Protein AF-A0A6G1RU72-F1 (afdb_monomer_lite)

Structure (mmCIF, N/CA/C/O backbone):
data_AF-A0A6G1RU72-F1
#
_entry.id   AF-A0A6G1RU72-F1
#
loop_
_atom_site.group_PDB
_atom_site.id
_atom_site.type_symbol
_atom_site.label_atom_id
_atom_site.label_alt_id
_atom_site.label_comp_id
_atom_site.label_asym_id
_atom_site.label_entity_id
_atom_site.label_seq_id
_atom_site.pdbx_PDB_ins_code
_atom_site.Cartn_x
_atom_site.Cartn_y
_atom_site.Cartn_z
_atom_site.occupancy
_atom_site.B_iso_or_equiv
_atom_site.auth_seq_id
_atom_site.auth_comp_id
_atom_site.auth_asym_id
_atom_site.auth_atom_id
_atom_site.pdbx_PDB_model_num
ATOM 1 N N . GLU A 1 1 ? -39.998 -22.075 43.543 1.00 79.19 1 GLU A N 1
ATOM 2 C CA . GLU A 1 1 ? -38.604 -22.439 43.911 1.00 79.19 1 GLU A CA 1
ATOM 3 C C . GLU A 1 1 ? -37.711 -22.759 42.701 1.00 79.19 1 GLU A C 1
ATOM 5 O O . GLU A 1 1 ? -36.622 -22.206 42.594 1.00 79.19 1 GLU A O 1
ATOM 10 N N . ILE A 1 2 ? -38.156 -23.609 41.766 1.00 92.38 2 ILE A N 1
ATOM 11 C CA . ILE A 1 2 ? -37.364 -24.019 40.587 1.00 92.38 2 ILE A CA 1
ATOM 12 C C . ILE A 1 2 ? -37.021 -22.838 39.662 1.00 92.38 2 ILE A C 1
ATOM 14 O O . ILE A 1 2 ? -35.885 -22.726 39.207 1.00 92.38 2 ILE A O 1
ATOM 18 N N . GLU A 1 3 ? -37.962 -21.924 39.420 1.00 93.12 3 GLU A N 1
ATOM 19 C CA . GLU A 1 3 ? -37.736 -20.745 38.568 1.00 93.12 3 GLU A CA 1
ATOM 20 C C . GLU A 1 3 ? -36.675 -19.796 39.134 1.00 93.12 3 GLU A C 1
ATOM 22 O O . GLU A 1 3 ? -35.818 -19.315 38.397 1.00 93.12 3 GLU A O 1
ATOM 27 N N . LEU A 1 4 ? -36.656 -19.600 40.456 1.00 94.81 4 LEU A N 1
ATOM 28 C CA . LEU A 1 4 ? -35.643 -18.784 41.125 1.00 94.81 4 LEU A CA 1
ATOM 29 C C . LEU A 1 4 ? -34.238 -19.391 40.977 1.00 94.81 4 LEU A C 1
ATOM 31 O O . LEU A 1 4 ? -33.265 -18.673 40.742 1.00 94.81 4 LEU A O 1
ATOM 35 N N . LYS A 1 5 ? -34.125 -20.723 41.075 1.00 95.94 5 LYS A N 1
ATOM 36 C CA . LYS A 1 5 ? -32.859 -21.438 40.840 1.00 95.94 5 LYS A CA 1
ATOM 37 C C . LYS A 1 5 ? -32.406 -21.292 39.381 1.00 95.94 5 LYS A C 1
ATOM 39 O O . LYS A 1 5 ? -31.230 -21.028 39.143 1.00 95.94 5 LYS A O 1
ATOM 44 N N . ARG A 1 6 ? -33.327 -21.376 38.412 1.00 96.62 6 ARG A N 1
ATOM 45 C CA . ARG A 1 6 ? -33.033 -21.132 36.985 1.00 96.62 6 ARG A CA 1
ATOM 46 C C . ARG A 1 6 ? -32.549 -19.701 36.736 1.00 96.62 6 ARG A C 1
ATOM 48 O O . ARG A 1 6 ? -31.507 -19.527 36.114 1.00 96.62 6 ARG A O 1
ATOM 55 N N . ALA A 1 7 ? -33.213 -18.696 37.309 1.00 96.56 7 ALA A N 1
ATOM 56 C CA . ALA A 1 7 ? -32.806 -17.294 37.190 1.00 96.56 7 ALA A CA 1
ATOM 57 C C . ALA A 1 7 ? -31.390 -17.037 37.744 1.00 96.56 7 ALA A C 1
ATOM 59 O O . ALA A 1 7 ? -30.604 -16.303 37.140 1.00 96.56 7 ALA A O 1
ATOM 60 N N . HIS A 1 8 ? -31.028 -17.678 38.862 1.00 96.25 8 HIS A N 1
ATOM 61 C CA . HIS A 1 8 ? -29.667 -17.622 39.405 1.00 96.25 8 HIS A CA 1
ATOM 62 C C . HIS A 1 8 ? -28.624 -18.203 38.442 1.00 96.25 8 HIS A C 1
ATOM 64 O O . HIS A 1 8 ? -27.580 -17.582 38.215 1.00 96.25 8 HIS A O 1
ATOM 70 N N . VAL A 1 9 ? -28.910 -19.371 37.857 1.00 97.56 9 VAL A N 1
ATOM 71 C CA . VAL A 1 9 ? -28.034 -20.007 36.863 1.00 97.56 9 VAL A CA 1
ATOM 72 C C . VAL A 1 9 ? -27.906 -19.125 35.621 1.00 97.56 9 VAL A C 1
ATOM 74 O O . VAL A 1 9 ? -26.790 -18.865 35.177 1.00 97.56 9 VAL A O 1
ATOM 77 N N . ASP A 1 10 ? -29.007 -18.580 35.109 1.00 97.38 10 ASP A N 1
ATOM 78 C CA . ASP A 1 10 ? -29.001 -17.699 33.939 1.00 97.38 10 ASP A CA 1
ATOM 79 C C . ASP A 1 10 ? -28.190 -16.424 34.178 1.00 97.38 10 ASP A C 1
ATOM 81 O O . ASP A 1 10 ? -27.401 -16.009 33.322 1.00 97.38 10 ASP A O 1
ATOM 85 N N . MET A 1 11 ? -28.325 -15.813 35.358 1.00 96.75 11 MET A N 1
ATOM 86 C CA . MET A 1 11 ? -27.523 -14.656 35.748 1.00 96.75 11 MET A CA 1
ATOM 87 C C . MET A 1 11 ? -26.026 -15.002 35.773 1.00 96.75 11 MET A C 1
ATOM 89 O O . MET A 1 11 ? -25.201 -14.229 35.270 1.00 96.75 11 MET A O 1
ATOM 93 N N . TYR A 1 12 ? -25.662 -16.160 36.329 1.00 97.56 12 TYR A N 1
ATOM 94 C CA . TYR A 1 12 ? -24.278 -16.632 36.365 1.00 97.56 12 TYR A CA 1
ATOM 95 C C . TYR A 1 12 ? -23.727 -16.902 34.958 1.00 97.56 12 TYR A C 1
ATOM 97 O O . TYR A 1 12 ? -22.663 -16.388 34.598 1.00 97.56 12 TYR A O 1
ATOM 105 N N . VAL A 1 13 ? -24.478 -17.624 34.123 1.00 97.50 13 VAL A N 1
ATOM 106 C CA . VAL A 1 13 ? -24.117 -17.917 32.729 1.00 97.50 13 VAL A CA 1
ATOM 107 C C . VAL A 1 13 ? -23.955 -16.625 31.930 1.00 97.50 13 VAL A C 1
ATOM 109 O O . VAL A 1 13 ? -22.992 -16.489 31.174 1.00 97.50 13 VAL A O 1
ATOM 112 N N . ARG A 1 14 ? -24.835 -15.635 32.125 1.00 97.62 14 ARG A N 1
ATOM 113 C CA . ARG A 1 14 ? -24.724 -14.320 31.478 1.00 97.62 14 ARG A CA 1
ATOM 114 C C . ARG A 1 14 ? -23.424 -13.614 31.867 1.00 97.62 14 ARG A C 1
ATOM 116 O O . ARG A 1 14 ? -22.720 -13.124 30.985 1.00 97.62 14 ARG A O 1
ATOM 123 N N . LYS A 1 15 ? -23.052 -13.620 33.154 1.00 97.62 15 LYS A N 1
ATOM 124 C CA . LYS A 1 15 ? -21.770 -13.062 33.630 1.00 97.62 15 LYS A CA 1
ATOM 125 C C . LYS A 1 15 ? -20.561 -13.809 33.057 1.00 97.62 15 LYS A C 1
ATOM 127 O O . LYS A 1 15 ? -19.571 -13.168 32.700 1.00 97.62 15 LYS A O 1
ATOM 132 N N . LEU A 1 16 ? -20.627 -15.137 32.941 1.00 97.88 16 LEU A N 1
ATOM 133 C CA . LEU A 1 16 ? -19.564 -15.936 32.321 1.00 97.88 16 LEU A CA 1
ATOM 134 C C . LEU A 1 16 ? -19.402 -15.624 30.830 1.00 97.88 16 LEU A C 1
ATOM 136 O O . LEU A 1 16 ? -18.283 -15.367 30.384 1.00 97.88 16 LEU A O 1
ATOM 140 N N . LYS A 1 17 ? -20.506 -15.587 30.075 1.00 97.50 17 LYS A N 1
ATOM 141 C CA . LYS A 1 17 ? -20.508 -15.220 28.650 1.00 97.50 17 LYS A CA 1
ATOM 142 C C . LYS A 1 17 ? -19.943 -13.820 28.442 1.00 97.50 17 LYS A C 1
ATOM 144 O O . LYS A 1 17 ? -19.085 -13.629 27.586 1.00 97.50 17 LYS A O 1
ATOM 149 N N . GLU A 1 18 ? -20.349 -12.864 29.271 1.00 97.44 18 GLU A N 1
ATOM 150 C CA . GLU A 1 18 ? -19.847 -11.490 29.221 1.00 97.44 18 GLU A CA 1
ATOM 151 C C . GLU A 1 18 ? -18.340 -11.410 29.504 1.00 97.44 18 GLU A C 1
ATOM 153 O O . GLU A 1 18 ? -17.593 -10.736 28.791 1.00 97.44 18 GLU A O 1
ATOM 158 N N . ARG A 1 19 ? -17.853 -12.153 30.504 1.00 97.75 19 ARG A N 1
ATOM 159 C CA . ARG A 1 19 ? -16.417 -12.256 30.793 1.00 97.75 19 ARG A CA 1
ATOM 160 C C . ARG A 1 19 ? -15.652 -12.847 29.610 1.00 97.75 19 ARG A C 1
ATOM 162 O O . ARG A 1 19 ? -14.579 -12.346 29.274 1.00 97.75 19 ARG A O 1
ATOM 169 N N . GLN A 1 20 ? -16.191 -13.886 28.973 1.00 97.44 20 GLN A N 1
ATOM 170 C CA . GLN A 1 20 ? -15.566 -14.499 27.804 1.00 97.44 20 GLN A CA 1
ATOM 171 C C . GLN A 1 20 ? -15.567 -13.555 26.596 1.00 97.44 20 GLN A C 1
ATOM 173 O O . GLN A 1 20 ? -14.540 -13.428 25.932 1.00 97.44 20 GLN A O 1
ATOM 178 N N . ARG A 1 21 ? -16.662 -12.823 26.359 1.00 95.56 21 ARG A N 1
ATOM 179 C CA . ARG A 1 21 ? -16.748 -11.790 25.316 1.00 95.56 21 ARG A CA 1
ATOM 180 C C . ARG A 1 21 ? -15.648 -10.741 25.482 1.00 95.56 21 ARG A C 1
ATOM 182 O O . ARG A 1 21 ? -14.947 -10.446 24.521 1.00 95.56 21 ARG A O 1
ATOM 189 N N . ARG A 1 22 ? -15.434 -10.225 26.698 1.00 95.31 22 ARG A N 1
ATOM 190 C CA . ARG A 1 22 ? -14.353 -9.256 26.976 1.00 95.31 22 ARG A CA 1
ATOM 191 C C . ARG A 1 22 ? -12.965 -9.832 26.704 1.00 95.31 22 ARG A C 1
ATOM 193 O O . ARG A 1 22 ? -12.130 -9.139 26.131 1.00 95.31 22 ARG A O 1
ATOM 200 N N . LYS A 1 23 ? -12.723 -11.095 27.078 1.00 94.69 23 LYS A N 1
ATOM 201 C CA . LYS A 1 23 ? -11.460 -11.790 26.770 1.00 94.69 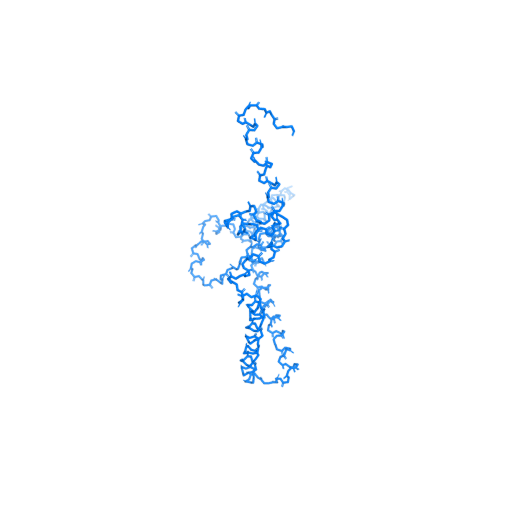23 LYS A CA 1
ATOM 202 C C . LYS A 1 23 ? -11.236 -11.923 25.264 1.00 94.69 23 LYS A C 1
ATOM 204 O O . LYS A 1 23 ? -10.107 -11.755 24.818 1.00 94.69 23 LYS A O 1
ATOM 209 N N . ASN A 1 24 ? -12.289 -12.218 24.503 1.00 91.56 24 ASN A N 1
ATOM 210 C CA . ASN A 1 24 ? -12.208 -12.310 23.048 1.00 91.56 24 ASN A CA 1
ATOM 211 C C . ASN A 1 24 ? -11.890 -10.942 22.441 1.00 91.56 24 ASN A C 1
ATOM 213 O O . ASN A 1 24 ? -10.859 -10.827 21.801 1.00 91.56 24 ASN A O 1
ATOM 217 N N . ILE A 1 25 ? -12.635 -9.884 22.782 1.00 89.62 25 ILE A N 1
ATOM 218 C CA . ILE A 1 25 ? -12.353 -8.517 22.302 1.00 89.62 25 ILE A CA 1
ATOM 219 C C . ILE A 1 25 ? -10.909 -8.099 22.617 1.00 89.62 25 ILE A C 1
ATOM 221 O O . ILE A 1 25 ? -10.196 -7.607 21.747 1.00 89.62 25 ILE A O 1
ATOM 225 N N . ALA A 1 26 ? -10.440 -8.325 23.847 1.00 90.31 26 ALA A N 1
ATOM 226 C CA . ALA A 1 26 ? -9.074 -7.974 24.229 1.00 90.31 26 ALA A CA 1
ATOM 227 C C . ALA A 1 26 ? -8.007 -8.699 23.389 1.00 90.31 26 ALA A C 1
ATOM 229 O O . ALA A 1 26 ? -6.953 -8.122 23.115 1.00 90.31 26 ALA A O 1
ATOM 230 N N . ARG A 1 27 ? -8.282 -9.945 22.981 1.00 88.31 27 ARG A N 1
ATOM 231 C CA . ARG A 1 27 ? -7.406 -10.756 22.129 1.00 88.31 27 ARG A CA 1
ATOM 232 C C . ARG A 1 27 ? -7.505 -10.342 20.663 1.00 88.31 27 ARG A C 1
ATOM 234 O O . ARG A 1 27 ? -6.480 -10.063 20.054 1.00 88.31 27 ARG A O 1
ATOM 241 N N . ASP A 1 28 ? -8.719 -10.271 20.128 1.00 87.75 28 ASP A N 1
ATOM 242 C CA . ASP A 1 28 ? -9.003 -10.017 18.714 1.00 87.75 28 ASP A CA 1
ATOM 243 C C . ASP A 1 28 ? -8.459 -8.655 18.284 1.00 87.75 28 ASP A C 1
ATOM 245 O O . ASP A 1 28 ? -7.927 -8.522 17.190 1.00 87.75 28 ASP A O 1
ATOM 249 N N . TYR A 1 29 ? -8.500 -7.664 19.174 1.00 85.88 29 TYR A N 1
ATOM 250 C CA . TYR A 1 29 ? -7.989 -6.313 18.934 1.00 85.88 29 TYR A CA 1
ATOM 251 C C . TYR A 1 29 ? -6.571 -6.078 19.460 1.00 85.88 29 TYR A C 1
ATOM 253 O O . TYR A 1 29 ? -6.093 -4.945 19.463 1.00 85.88 29 TYR A O 1
ATOM 261 N N . ASN A 1 30 ? -5.897 -7.136 19.916 1.00 85.81 30 ASN A N 1
ATOM 262 C CA . ASN A 1 30 ? -4.533 -7.094 20.439 1.00 85.81 30 ASN A CA 1
ATOM 263 C C . ASN A 1 30 ? -4.313 -6.016 21.528 1.00 85.81 30 ASN A C 1
ATOM 265 O O . ASN A 1 30 ? -3.245 -5.409 21.620 1.00 85.81 30 ASN A O 1
ATOM 269 N N . LEU A 1 31 ? -5.326 -5.760 22.369 1.00 87.31 31 LEU A N 1
ATOM 270 C CA . LEU A 1 31 ? -5.330 -4.635 23.316 1.00 87.31 31 LEU A CA 1
ATOM 271 C C . LEU A 1 31 ? -4.300 -4.807 24.436 1.00 87.31 31 LEU A C 1
ATOM 273 O O . LEU A 1 31 ? -3.717 -3.830 24.896 1.00 87.31 31 LEU A O 1
ATOM 277 N N . VAL A 1 32 ? -4.067 -6.047 24.878 1.00 87.69 32 VAL A N 1
ATOM 278 C CA . VAL A 1 32 ? -3.136 -6.336 25.979 1.00 87.69 32 VAL A CA 1
ATOM 279 C C . VAL A 1 32 ? -1.677 -6.136 25.545 1.00 87.69 32 VAL A C 1
ATOM 281 O O . VAL A 1 32 ? -0.974 -5.391 26.229 1.00 87.69 32 VAL A O 1
ATOM 284 N N . PRO A 1 33 ? -1.194 -6.709 24.421 1.00 85.69 33 PRO A N 1
ATOM 285 C CA . PRO A 1 33 ? 0.152 -6.407 23.927 1.00 85.69 33 PRO A CA 1
ATOM 286 C C . PRO A 1 33 ? 0.357 -4.933 23.569 1.00 85.69 33 PRO A C 1
ATOM 288 O O . PRO A 1 33 ? 1.421 -4.390 23.884 1.00 85.69 33 PRO A O 1
ATOM 291 N N . ALA A 1 34 ? -0.665 -4.277 23.004 1.00 82.38 34 ALA A N 1
ATOM 292 C CA . ALA A 1 34 ? -0.630 -2.851 22.691 1.00 82.38 34 ALA A CA 1
ATOM 293 C C . ALA A 1 34 ? -0.482 -1.984 23.953 1.00 82.38 34 ALA A C 1
ATOM 295 O O . ALA A 1 34 ? 0.349 -1.077 23.980 1.00 82.38 34 ALA A O 1
ATOM 296 N N . PHE A 1 35 ? -1.238 -2.290 25.015 1.00 85.94 35 PHE A N 1
ATOM 297 C CA . PHE A 1 35 ? -1.162 -1.588 26.299 1.00 85.94 35 PHE A CA 1
ATOM 298 C C . PHE A 1 35 ? 0.170 -1.833 27.020 1.00 85.94 35 PHE A C 1
ATOM 300 O O . PHE A 1 35 ? 0.796 -0.897 27.507 1.00 85.94 35 PHE A O 1
ATOM 307 N N . LEU A 1 36 ? 0.636 -3.085 27.053 1.00 86.88 36 LEU A N 1
ATOM 308 C CA . LEU A 1 36 ? 1.881 -3.471 27.729 1.00 86.88 36 LEU A CA 1
ATOM 309 C C . LEU A 1 36 ? 3.146 -3.146 26.914 1.00 86.88 36 LEU A C 1
ATOM 311 O O . LEU A 1 36 ? 4.255 -3.444 27.354 1.00 86.88 36 LEU A O 1
ATOM 315 N N . GLY A 1 37 ? 3.006 -2.580 25.711 1.00 73.06 37 GLY A N 1
ATOM 316 C CA . GLY A 1 37 ? 4.127 -2.188 24.854 1.00 73.06 37 GLY A CA 1
ATOM 317 C C . GLY A 1 37 ? 4.959 -3.354 24.304 1.00 73.06 37 GLY A C 1
ATOM 318 O O . GLY A 1 37 ? 6.042 -3.120 23.763 1.00 73.06 37 GLY A O 1
ATOM 319 N N . LYS A 1 38 ? 4.472 -4.600 24.401 1.00 67.06 38 LYS A N 1
ATOM 320 C CA . LYS A 1 38 ? 5.188 -5.799 23.922 1.00 67.06 38 LYS A CA 1
ATOM 321 C C . LYS A 1 38 ? 5.418 -5.765 22.407 1.00 67.06 38 LYS A C 1
ATOM 323 O O . LYS A 1 38 ? 6.488 -6.155 21.946 1.00 67.06 38 LYS A O 1
ATOM 328 N N . ASP A 1 39 ? 4.491 -5.165 21.659 1.00 62.25 39 ASP A N 1
ATOM 329 C CA . ASP A 1 39 ? 4.577 -5.028 20.199 1.00 62.25 39 ASP A CA 1
ATOM 330 C C . ASP A 1 39 ? 5.802 -4.222 19.727 1.00 62.25 39 ASP A C 1
ATOM 332 O O . ASP A 1 39 ? 6.265 -4.406 18.600 1.00 62.25 39 ASP A O 1
ATOM 336 N N . LYS A 1 40 ? 6.348 -3.320 20.560 1.00 58.38 40 LYS A N 1
ATOM 337 C CA . LYS A 1 40 ? 7.581 -2.582 20.228 1.00 58.38 40 LYS A CA 1
ATOM 338 C C . LYS A 1 40 ? 8.818 -3.477 20.313 1.00 58.38 40 LYS A C 1
ATOM 340 O O . LYS A 1 40 ? 9.720 -3.319 19.501 1.00 58.38 40 LYS A O 1
ATOM 345 N N . LYS A 1 41 ? 8.827 -4.428 21.251 1.00 54.56 41 LYS A N 1
ATOM 346 C CA . LYS A 1 41 ? 9.950 -5.339 21.513 1.00 54.56 41 LYS A CA 1
ATOM 347 C C . LYS A 1 41 ? 10.016 -6.492 20.503 1.00 54.56 41 LYS A C 1
ATOM 349 O O . LYS A 1 41 ? 11.104 -6.903 20.119 1.00 54.56 41 LYS A O 1
ATOM 354 N N . ASP A 1 42 ? 8.867 -6.982 20.032 1.00 55.25 42 ASP A N 1
ATOM 355 C CA . ASP A 1 42 ? 8.813 -8.067 19.035 1.00 55.25 42 ASP A CA 1
ATOM 356 C C . ASP A 1 42 ? 8.997 -7.580 17.585 1.00 55.25 42 ASP A C 1
ATOM 358 O O . ASP A 1 42 ? 9.458 -8.340 16.728 1.00 55.25 42 ASP A O 1
ATOM 362 N N . LYS A 1 43 ? 8.725 -6.295 17.306 1.00 53.56 43 LYS A N 1
ATOM 363 C CA . LYS A 1 43 ? 9.042 -5.660 16.012 1.00 53.56 43 LYS A CA 1
ATOM 364 C C . LYS A 1 43 ? 10.542 -5.603 15.705 1.00 53.56 43 LYS A C 1
ATOM 366 O O . LYS A 1 43 ? 10.886 -5.526 14.532 1.00 53.56 43 LYS A O 1
ATOM 371 N N . GLU A 1 44 ? 11.411 -5.656 16.713 1.00 51.94 44 GLU A N 1
ATOM 372 C CA . GLU A 1 44 ? 12.868 -5.734 16.520 1.00 51.94 44 GLU A CA 1
ATOM 373 C C . GLU A 1 44 ? 13.360 -7.155 16.205 1.00 51.94 44 GLU A C 1
ATOM 375 O O . GLU A 1 44 ? 14.425 -7.313 15.618 1.00 51.94 44 GLU A O 1
ATOM 380 N N . LYS A 1 45 ? 12.596 -8.198 16.563 1.00 52.12 45 LYS A N 1
ATOM 381 C CA . LYS A 1 45 ? 13.053 -9.598 16.482 1.00 52.12 45 LYS A CA 1
ATOM 382 C C . LYS A 1 45 ? 12.646 -10.332 15.211 1.00 52.12 45 LYS A C 1
ATOM 384 O O . LYS A 1 45 ? 13.287 -11.309 14.841 1.00 52.12 45 LYS A O 1
ATOM 389 N N . THR A 1 46 ? 11.587 -9.888 14.540 1.00 47.66 46 THR A N 1
ATOM 390 C CA . THR A 1 46 ? 11.172 -10.455 13.251 1.00 47.66 46 THR A CA 1
ATOM 391 C C . THR A 1 46 ? 11.538 -9.483 12.137 1.00 47.66 46 THR A C 1
ATOM 393 O O . THR A 1 46 ? 11.198 -8.304 12.252 1.00 47.66 46 THR A O 1
ATOM 396 N N . PRO A 1 47 ? 12.193 -9.923 11.043 1.00 51.50 47 PRO A N 1
ATOM 397 C CA . PRO A 1 47 ? 12.451 -9.072 9.889 1.00 51.50 47 PRO A CA 1
ATOM 398 C C . PRO A 1 47 ? 11.128 -8.826 9.153 1.00 51.50 47 PRO A C 1
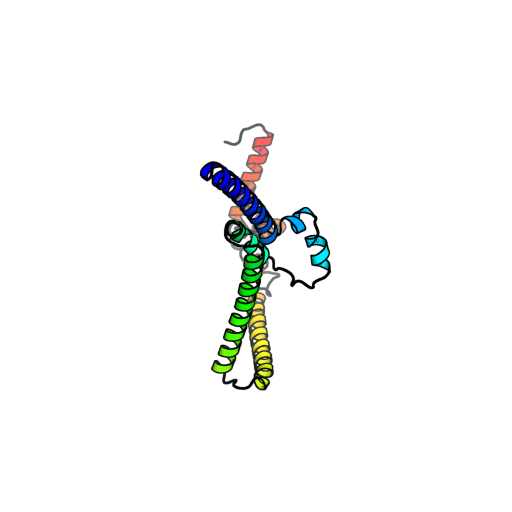ATOM 400 O O . PRO A 1 47 ? 10.861 -9.374 8.085 1.00 51.50 47 PRO A O 1
ATOM 403 N N . LYS A 1 48 ? 10.244 -8.019 9.748 1.00 62.75 48 LYS A N 1
ATOM 404 C CA . LYS A 1 48 ? 9.023 -7.575 9.092 1.00 62.75 48 LYS A CA 1
ATOM 405 C C . LYS A 1 48 ? 9.436 -6.645 7.963 1.00 62.75 48 LYS A C 1
ATOM 407 O O . LYS A 1 48 ? 10.198 -5.693 8.147 1.00 62.75 48 LYS A O 1
ATOM 412 N N . ARG A 1 49 ? 8.927 -6.946 6.771 1.00 71.75 49 ARG A N 1
ATOM 413 C CA . ARG A 1 49 ? 9.116 -6.143 5.565 1.00 71.75 49 ARG A CA 1
ATOM 414 C C . ARG A 1 49 ? 8.897 -4.661 5.877 1.00 71.75 49 ARG A C 1
ATOM 416 O O . ARG A 1 49 ? 7.910 -4.301 6.520 1.00 71.75 49 ARG A O 1
ATOM 423 N N . LYS A 1 50 ? 9.789 -3.793 5.387 1.00 70.31 50 LYS A N 1
ATOM 424 C CA . LYS A 1 50 ? 9.635 -2.339 5.531 1.00 70.31 50 LYS A CA 1
ATOM 425 C C . LYS A 1 50 ? 8.309 -1.908 4.895 1.00 70.31 50 LYS A C 1
ATOM 427 O O . LYS A 1 50 ? 8.146 -1.977 3.678 1.00 70.31 50 LYS A O 1
ATOM 432 N N . ILE A 1 51 ? 7.366 -1.476 5.729 1.00 71.94 51 ILE A N 1
ATOM 433 C CA . ILE A 1 51 ? 6.065 -0.967 5.289 1.00 71.94 51 ILE A CA 1
ATOM 434 C C . ILE A 1 51 ? 6.302 0.308 4.474 1.00 71.94 51 ILE A C 1
ATOM 436 O O . ILE A 1 51 ? 6.866 1.284 4.981 1.00 71.94 51 ILE A O 1
ATOM 440 N N . THR A 1 52 ? 5.870 0.291 3.213 1.00 80.38 52 THR A N 1
ATOM 441 C CA . THR A 1 52 ? 6.017 1.434 2.296 1.00 80.38 52 THR A CA 1
ATOM 442 C C . THR A 1 52 ? 5.156 2.625 2.735 1.00 80.38 52 THR A C 1
ATOM 444 O O . THR A 1 52 ? 4.181 2.454 3.468 1.00 80.38 52 THR A O 1
ATOM 447 N N . LYS A 1 53 ? 5.495 3.847 2.296 1.00 85.19 53 LYS A N 1
ATOM 448 C CA . LYS A 1 53 ? 4.725 5.066 2.626 1.00 85.19 53 LYS A CA 1
ATOM 449 C C . LYS A 1 53 ? 3.254 4.939 2.207 1.00 85.19 53 LYS A C 1
ATOM 451 O O . LYS A 1 53 ? 2.374 5.213 3.016 1.00 85.19 53 LYS A O 1
ATOM 456 N N . GLU A 1 54 ? 3.012 4.436 0.999 1.00 82.75 54 GLU A N 1
ATOM 457 C CA . GLU A 1 54 ? 1.673 4.153 0.461 1.00 82.75 54 GLU A CA 1
ATOM 458 C C . GLU A 1 54 ? 0.886 3.189 1.358 1.00 82.75 54 GLU A C 1
ATOM 460 O O . GLU A 1 54 ? -0.286 3.395 1.648 1.00 82.75 54 GLU A O 1
ATOM 465 N N . GLU A 1 55 ? 1.548 2.144 1.853 1.00 79.56 55 GLU A N 1
ATOM 466 C CA . GLU A 1 55 ? 0.918 1.122 2.687 1.00 79.56 55 GLU A CA 1
ATOM 467 C C . GLU A 1 55 ? 0.604 1.638 4.103 1.00 79.56 55 GLU A C 1
ATOM 469 O O . GLU A 1 55 ? -0.364 1.197 4.722 1.00 79.56 55 GLU A O 1
ATOM 474 N N . LYS A 1 56 ? 1.380 2.604 4.621 1.00 84.31 56 LYS A N 1
ATOM 475 C CA . LYS A 1 56 ? 1.042 3.320 5.867 1.00 84.31 56 LYS A CA 1
ATOM 476 C C . LYS A 1 56 ? -0.181 4.215 5.681 1.00 84.31 56 LYS A C 1
ATOM 478 O O . LYS A 1 56 ? -1.063 4.218 6.534 1.00 84.31 56 LYS A O 1
ATOM 483 N N . GLU A 1 57 ? -0.240 4.952 4.576 1.00 88.38 57 GLU A N 1
ATOM 484 C CA . GLU A 1 57 ? -1.381 5.813 4.258 1.00 88.38 57 GLU A CA 1
ATOM 485 C C . GLU A 1 57 ? -2.660 4.990 4.058 1.00 88.38 57 GLU A C 1
ATOM 487 O O . GLU A 1 57 ? -3.715 5.335 4.587 1.00 88.38 57 GLU A O 1
ATOM 492 N N . LEU A 1 58 ? -2.559 3.845 3.378 1.00 84.06 58 LEU A N 1
ATOM 493 C CA . LEU A 1 58 ? -3.678 2.923 3.205 1.00 84.06 58 LEU A CA 1
ATOM 494 C C . LEU A 1 58 ? -4.166 2.348 4.543 1.00 84.06 58 LEU A C 1
ATOM 496 O O . LEU A 1 58 ? -5.372 2.292 4.770 1.00 84.06 58 LEU A O 1
ATOM 500 N N . ARG A 1 59 ? -3.257 1.990 5.465 1.00 85.44 59 ARG A N 1
ATOM 501 C CA . ARG A 1 59 ? -3.637 1.572 6.830 1.00 85.44 59 ARG A CA 1
ATOM 502 C C . ARG A 1 59 ? -4.436 2.649 7.562 1.00 85.44 59 ARG A C 1
ATOM 504 O O . ARG A 1 59 ? -5.397 2.321 8.247 1.00 85.44 59 ARG A O 1
ATOM 511 N N . LEU A 1 60 ? -4.076 3.923 7.399 1.00 86.31 60 LEU A N 1
ATOM 512 C CA . LEU A 1 60 ? -4.838 5.031 7.982 1.00 86.31 60 LEU A CA 1
ATOM 513 C C . LEU A 1 60 ? -6.227 5.163 7.346 1.00 86.31 60 LEU A C 1
ATOM 515 O O . LEU A 1 60 ? -7.206 5.304 8.074 1.00 86.31 60 LEU A O 1
ATOM 519 N N . LYS A 1 61 ? -6.326 5.057 6.015 1.00 87.62 61 LYS A N 1
ATOM 520 C CA . LYS A 1 61 ? -7.609 5.115 5.288 1.00 87.62 61 LYS A CA 1
ATOM 521 C C . LYS A 1 61 ? -8.555 3.976 5.668 1.00 87.62 61 LYS A C 1
ATOM 523 O O . LYS A 1 61 ? -9.757 4.193 5.753 1.00 87.62 61 LYS A O 1
ATOM 528 N N . LEU A 1 62 ? -8.019 2.784 5.934 1.00 84.38 62 LEU A N 1
ATOM 529 C CA . LEU A 1 62 ? -8.803 1.605 6.318 1.00 84.38 62 LEU A CA 1
ATOM 530 C C . LEU A 1 62 ? -9.040 1.485 7.830 1.00 84.38 62 LEU A C 1
ATOM 532 O O . LEU A 1 62 ? -9.703 0.549 8.270 1.00 84.38 62 LEU A O 1
ATOM 536 N N . ARG A 1 63 ? -8.567 2.446 8.635 1.00 82.56 63 ARG A N 1
ATOM 537 C CA . ARG A 1 63 ? -8.786 2.478 10.089 1.00 82.56 63 ARG A CA 1
ATOM 538 C C . ARG A 1 63 ? -10.261 2.340 10.509 1.00 82.56 63 ARG A C 1
ATOM 540 O O . ARG A 1 63 ? -10.502 1.631 11.485 1.00 82.56 63 ARG A O 1
ATOM 547 N N . PRO A 1 64 ? -11.256 2.930 9.812 1.00 86.56 64 PRO A N 1
ATOM 548 C CA . PRO A 1 64 ? -12.665 2.735 10.161 1.00 86.56 64 PRO A CA 1
ATOM 549 C C . PRO A 1 64 ? -13.131 1.273 10.104 1.00 86.56 64 PRO A C 1
ATOM 551 O O . PRO A 1 64 ? -14.061 0.908 10.814 1.00 86.56 64 PRO A O 1
ATOM 554 N N . LEU A 1 65 ? -12.476 0.418 9.310 1.00 82.38 65 LEU A N 1
ATOM 555 C CA . LEU A 1 65 ? -12.838 -0.998 9.190 1.00 82.38 65 LEU A CA 1
ATOM 556 C C . LEU A 1 65 ? -12.400 -1.840 10.392 1.00 82.38 65 LEU A C 1
ATOM 558 O O . LEU A 1 65 ? -12.861 -2.968 10.538 1.00 82.38 65 LEU A O 1
ATOM 562 N N . TYR A 1 66 ? -11.561 -1.296 11.283 1.00 80.06 66 TYR A N 1
ATOM 563 C CA . TYR A 1 66 ? -11.053 -2.037 12.439 1.00 80.06 66 TYR A CA 1
ATOM 564 C C . TYR A 1 66 ? -12.214 -2.501 13.319 1.00 80.06 66 TYR A C 1
ATOM 566 O O . TYR A 1 66 ? -12.188 -3.602 13.838 1.00 80.06 66 TYR A O 1
ATOM 574 N N . GLN A 1 67 ? -13.292 -1.723 13.439 1.00 82.31 67 GLN A N 1
ATOM 575 C CA . GLN A 1 67 ? -14.440 -2.117 14.264 1.00 82.31 67 GLN A CA 1
ATOM 576 C C . GLN A 1 67 ? -15.179 -3.375 13.770 1.00 82.31 67 GLN A C 1
ATOM 578 O O . GLN A 1 67 ? -15.967 -3.939 14.521 1.00 82.31 67 GLN A O 1
ATOM 583 N N . PHE A 1 68 ? -14.933 -3.814 12.532 1.00 83.56 68 PHE A N 1
ATOM 584 C CA . PHE A 1 68 ? -15.611 -4.954 11.911 1.00 83.56 68 PHE A CA 1
ATOM 585 C C . PHE A 1 68 ? -14.695 -6.156 11.664 1.00 83.56 68 PHE A C 1
ATOM 587 O O . PHE A 1 68 ? -15.171 -7.191 11.209 1.00 83.56 68 PHE A O 1
ATOM 594 N N . MET A 1 69 ? -13.396 -6.020 11.933 1.00 84.69 69 MET A N 1
ATOM 595 C CA . MET A 1 69 ? -12.393 -7.049 11.675 1.00 84.69 69 MET A CA 1
ATOM 596 C C . MET A 1 69 ? -11.471 -7.184 12.883 1.00 84.69 69 MET A C 1
ATOM 598 O O . MET A 1 69 ? -11.076 -6.192 13.496 1.00 84.69 69 MET A O 1
ATOM 602 N N . SER A 1 70 ? -11.080 -8.409 13.209 1.00 84.88 70 SER A N 1
ATOM 603 C CA . SER A 1 70 ? -10.000 -8.644 14.160 1.00 84.88 70 SER A CA 1
ATOM 604 C C . SER A 1 70 ? -8.673 -8.084 13.630 1.00 84.88 70 SER A C 1
ATOM 606 O O . SER A 1 70 ? -8.454 -7.922 12.427 1.00 84.88 70 SER A O 1
ATOM 608 N N . CYS A 1 71 ? -7.738 -7.822 14.541 1.00 83.12 71 CYS A N 1
ATOM 609 C CA . CYS A 1 71 ? -6.379 -7.394 14.224 1.00 83.12 71 CYS A CA 1
ATOM 610 C C . CYS A 1 71 ? -5.690 -8.384 13.272 1.00 83.12 71 CYS A C 1
ATOM 612 O O . CYS A 1 71 ? -5.043 -7.966 12.315 1.00 83.12 71 CYS A O 1
ATOM 614 N N . LYS A 1 72 ? -5.893 -9.691 13.489 1.00 85.00 72 LYS A N 1
ATOM 615 C CA . LYS A 1 72 ? -5.335 -10.745 12.636 1.00 85.00 72 LYS A CA 1
ATOM 616 C C . LYS A 1 72 ? -5.877 -10.669 11.208 1.00 85.00 72 LYS A C 1
ATOM 618 O O . LYS A 1 72 ? -5.091 -10.638 10.270 1.00 85.00 72 LYS A O 1
ATOM 623 N N . GLU A 1 73 ? -7.197 -10.586 11.042 1.00 88.31 73 GLU A N 1
ATOM 624 C CA . GLU A 1 73 ? -7.816 -10.472 9.711 1.00 88.31 73 GLU A CA 1
ATOM 625 C C . GLU A 1 73 ? -7.332 -9.224 8.971 1.00 88.31 73 GLU A C 1
ATOM 627 O O . GLU A 1 73 ? -7.134 -9.248 7.757 1.00 88.31 73 GLU A O 1
ATOM 632 N N . PHE A 1 74 ? -7.106 -8.133 9.703 1.00 85.25 74 PHE A N 1
ATOM 633 C CA . PHE A 1 74 ? -6.562 -6.915 9.129 1.00 85.25 74 PHE A CA 1
ATOM 634 C C . PHE A 1 74 ? -5.098 -7.079 8.688 1.00 85.25 74 PHE A C 1
ATOM 636 O O . PHE A 1 74 ? -4.734 -6.641 7.598 1.00 85.25 74 PHE A O 1
ATOM 643 N N . GLU A 1 75 ? -4.244 -7.723 9.487 1.00 83.69 75 GLU A N 1
ATOM 644 C CA . GLU A 1 75 ? -2.867 -8.031 9.076 1.00 83.69 75 GLU A CA 1
ATOM 645 C C . GLU A 1 75 ? -2.835 -8.944 7.839 1.00 83.69 75 GLU A C 1
ATOM 647 O O . GLU A 1 75 ? -2.161 -8.613 6.856 1.00 83.69 75 GLU A O 1
ATOM 652 N N . ASP A 1 76 ? -3.637 -10.011 7.843 1.00 89.00 76 ASP A N 1
ATOM 653 C CA . ASP A 1 76 ? -3.769 -10.957 6.732 1.00 89.00 76 ASP A CA 1
ATOM 654 C C . ASP A 1 76 ? -4.252 -10.255 5.451 1.00 89.00 76 ASP A C 1
ATOM 656 O O . ASP A 1 76 ? -3.725 -10.497 4.361 1.00 89.00 76 ASP A O 1
ATOM 660 N N . PHE A 1 77 ? -5.208 -9.326 5.563 1.00 87.56 77 PHE A N 1
ATOM 661 C CA . PHE A 1 77 ? -5.690 -8.527 4.436 1.00 87.56 77 PHE A CA 1
ATOM 662 C C . PHE A 1 77 ? -4.561 -7.731 3.764 1.00 87.56 77 PHE A C 1
ATOM 664 O O . PHE A 1 77 ? -4.420 -7.765 2.539 1.00 87.56 77 PHE A O 1
ATOM 671 N N . PHE A 1 78 ? -3.708 -7.056 4.541 1.00 85.00 78 PHE A N 1
ATOM 672 C CA . PHE A 1 78 ? -2.586 -6.287 3.988 1.00 85.00 78 PHE A CA 1
ATOM 673 C C . PHE A 1 78 ? -1.506 -7.174 3.369 1.00 85.00 78 PHE A C 1
ATOM 675 O O . PHE A 1 78 ? -0.951 -6.829 2.319 1.00 85.00 78 PHE A O 1
ATOM 682 N N . GLU A 1 79 ? -1.211 -8.318 3.985 1.00 87.31 79 GLU A N 1
ATOM 683 C CA . GLU A 1 79 ? -0.313 -9.300 3.383 1.00 87.31 79 GLU A CA 1
ATOM 684 C C . GLU A 1 79 ? -0.855 -9.814 2.049 1.00 87.31 79 GLU A C 1
ATOM 686 O O . GLU A 1 79 ? -0.107 -9.890 1.071 1.00 87.31 79 GLU A O 1
ATOM 691 N N . ASN A 1 80 ? -2.151 -10.116 1.986 1.00 90.81 80 ASN A N 1
ATOM 692 C CA . ASN A 1 80 ? -2.807 -10.601 0.779 1.00 90.81 80 ASN A CA 1
ATOM 693 C C . ASN A 1 80 ? -2.816 -9.544 -0.325 1.00 90.81 80 ASN A C 1
ATOM 695 O O . ASN A 1 80 ? -2.420 -9.858 -1.445 1.00 90.81 80 ASN A O 1
ATOM 699 N N . MET A 1 81 ? -3.135 -8.282 -0.018 1.00 88.31 81 MET A N 1
ATOM 700 C CA . MET A 1 81 ? -3.020 -7.181 -0.984 1.00 88.31 81 MET A CA 1
ATOM 701 C C . MET A 1 81 ? -1.597 -7.048 -1.533 1.00 88.31 81 MET A C 1
ATOM 703 O O . MET A 1 81 ? -1.378 -6.796 -2.723 1.00 88.31 81 MET A O 1
ATOM 707 N N . HIS A 1 82 ? -0.593 -7.214 -0.671 1.00 85.56 82 HIS A N 1
ATOM 708 C CA . HIS A 1 82 ? 0.786 -7.144 -1.114 1.00 85.56 82 HIS A CA 1
ATOM 709 C C . HIS A 1 82 ? 1.161 -8.322 -2.027 1.00 85.56 82 HIS A C 1
ATOM 711 O O . HIS A 1 82 ? 1.740 -8.096 -3.098 1.00 85.56 82 HIS A O 1
ATOM 717 N N . LYS A 1 83 ? 0.812 -9.550 -1.623 1.00 91.88 83 LYS A N 1
ATOM 718 C CA . LYS A 1 83 ? 0.999 -10.772 -2.419 1.00 91.88 83 LYS A CA 1
ATOM 719 C C . LYS A 1 83 ? 0.308 -10.634 -3.772 1.00 91.88 83 LYS A C 1
ATOM 721 O O . LYS A 1 83 ? 0.936 -10.864 -4.801 1.00 91.88 83 LYS A O 1
ATOM 726 N N . GLU A 1 84 ? -0.931 -10.153 -3.790 1.00 94.69 84 GLU A N 1
ATOM 727 C CA . GLU A 1 84 ? -1.695 -9.883 -5.006 1.00 94.69 84 GLU A CA 1
ATOM 728 C C . GLU A 1 84 ? -0.958 -8.906 -5.927 1.00 94.69 84 GLU A C 1
ATOM 730 O O . GLU A 1 84 ? -0.811 -9.174 -7.119 1.00 94.69 84 GLU A O 1
ATOM 735 N N . ARG A 1 85 ? -0.430 -7.794 -5.398 1.00 91.31 85 ARG A N 1
ATOM 736 C CA . ARG A 1 85 ? 0.332 -6.824 -6.199 1.00 91.31 85 ARG A CA 1
ATOM 737 C C . ARG A 1 85 ? 1.556 -7.460 -6.864 1.00 91.31 85 ARG A C 1
ATOM 739 O O . ARG A 1 85 ? 1.797 -7.198 -8.045 1.00 91.31 85 ARG A O 1
ATOM 746 N N . ILE A 1 86 ? 2.309 -8.287 -6.130 1.00 92.12 86 ILE A N 1
ATOM 747 C CA . ILE A 1 86 ? 3.463 -9.027 -6.671 1.00 92.12 86 ILE A CA 1
ATOM 748 C C . ILE A 1 86 ? 3.004 -10.002 -7.751 1.00 92.12 86 ILE A C 1
ATOM 750 O O . ILE A 1 86 ? 3.534 -9.979 -8.860 1.00 92.12 86 ILE A O 1
ATOM 754 N N . LEU A 1 87 ? 2.003 -10.829 -7.453 1.00 97.25 87 LEU A N 1
ATOM 755 C CA . LEU A 1 87 ? 1.502 -11.843 -8.374 1.00 97.25 87 LEU A CA 1
ATOM 756 C C . LEU A 1 87 ? 0.960 -11.207 -9.652 1.00 97.25 87 LEU A C 1
ATOM 758 O O . LEU A 1 87 ? 1.306 -11.645 -10.742 1.00 97.25 87 LEU A O 1
ATOM 762 N N . ARG A 1 88 ? 0.203 -10.110 -9.556 1.00 97.44 88 ARG A N 1
ATOM 763 C CA . ARG A 1 88 ? -0.268 -9.351 -10.724 1.00 97.44 88 ARG A CA 1
ATOM 764 C C . ARG A 1 88 ? 0.887 -8.801 -11.557 1.00 97.44 88 ARG A C 1
ATOM 766 O O . ARG A 1 88 ? 0.810 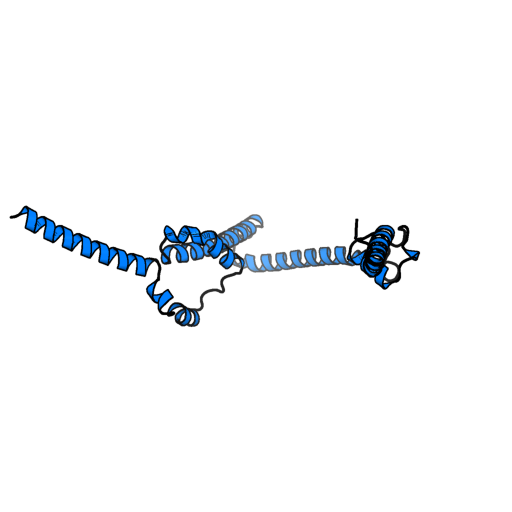-8.828 -12.784 1.00 97.44 88 ARG A O 1
ATOM 773 N N . ALA A 1 89 ? 1.948 -8.294 -10.927 1.00 96.06 89 ALA A N 1
ATOM 774 C CA . ALA A 1 89 ? 3.138 -7.850 -11.648 1.00 96.06 89 ALA A CA 1
ATOM 775 C C . ALA A 1 89 ? 3.825 -9.022 -12.364 1.00 96.06 89 ALA A C 1
ATOM 777 O O . ALA A 1 89 ? 4.118 -8.903 -13.555 1.00 96.06 89 ALA A O 1
ATOM 778 N N . LYS A 1 90 ? 3.978 -10.164 -11.683 1.00 96.19 90 LYS A N 1
ATOM 779 C CA . LYS A 1 90 ? 4.586 -11.369 -12.251 1.00 96.19 90 LYS A CA 1
ATOM 780 C C . LYS A 1 90 ? 3.754 -11.965 -13.383 1.00 96.19 90 LYS A C 1
ATOM 782 O O . LYS A 1 90 ? 4.299 -12.322 -14.417 1.00 96.19 90 LYS A O 1
ATOM 787 N N . ILE A 1 91 ? 2.431 -12.002 -13.251 1.00 97.38 91 ILE A N 1
ATOM 788 C CA . ILE A 1 91 ? 1.525 -12.437 -14.321 1.00 97.38 91 ILE A CA 1
ATOM 789 C C . ILE A 1 91 ? 1.699 -11.544 -15.550 1.00 97.38 91 ILE A C 1
ATOM 791 O O . ILE A 1 91 ? 1.873 -12.056 -16.651 1.00 97.38 91 ILE A O 1
ATOM 795 N N . ARG A 1 92 ? 1.714 -10.214 -15.381 1.00 96.94 92 ARG A N 1
ATOM 796 C CA . ARG A 1 92 ? 1.934 -9.285 -16.503 1.00 96.94 92 ARG A CA 1
ATOM 797 C C . ARG A 1 92 ? 3.301 -9.470 -17.162 1.00 96.94 92 ARG A C 1
ATOM 799 O O . ARG A 1 92 ? 3.411 -9.310 -18.375 1.00 96.94 92 ARG A O 1
ATOM 806 N N . GLU A 1 93 ? 4.333 -9.762 -16.377 1.00 94.19 93 GLU A N 1
ATOM 807 C CA . GLU A 1 93 ? 5.676 -10.095 -16.862 1.00 94.19 93 GLU A CA 1
ATOM 808 C C . GLU A 1 93 ? 5.653 -11.386 -17.695 1.00 94.19 93 GLU A C 1
ATOM 810 O O . GLU A 1 93 ? 6.012 -11.361 -18.868 1.00 94.19 93 GLU A O 1
ATOM 815 N N . LEU A 1 94 ? 5.114 -12.479 -17.154 1.00 94.44 94 LEU A N 1
ATOM 816 C CA . LEU A 1 94 ? 5.024 -13.770 -17.845 1.00 94.44 94 LEU A CA 1
ATOM 817 C C . LEU A 1 94 ? 4.159 -13.696 -19.114 1.00 94.44 94 LEU A C 1
ATOM 819 O O . LEU A 1 94 ? 4.505 -14.251 -20.154 1.00 94.44 94 LEU A O 1
ATOM 823 N N . GLN A 1 95 ? 3.050 -12.958 -19.072 1.00 95.62 95 GLN A N 1
ATOM 824 C CA . GLN A 1 95 ? 2.220 -12.701 -20.251 1.00 95.62 95 GLN A CA 1
ATOM 825 C C . GLN A 1 95 ? 2.955 -11.891 -21.326 1.00 95.62 95 GLN A C 1
ATOM 827 O O . GLN A 1 95 ? 2.614 -11.991 -22.504 1.00 95.62 95 GLN A O 1
ATOM 832 N N . ARG A 1 96 ? 3.923 -11.051 -20.942 1.00 94.44 96 ARG A N 1
ATOM 833 C CA . ARG A 1 96 ? 4.779 -10.322 -21.885 1.00 94.44 96 ARG A CA 1
ATOM 834 C C . ARG A 1 96 ? 5.778 -11.269 -22.536 1.00 94.44 96 ARG A C 1
ATOM 836 O O . ARG A 1 96 ? 5.914 -11.215 -23.748 1.00 94.44 96 ARG A O 1
ATOM 843 N N . TYR A 1 97 ? 6.409 -12.154 -21.763 1.00 94.31 97 TYR A N 1
ATOM 844 C CA . TYR A 1 97 ? 7.301 -13.187 -22.302 1.00 94.31 97 TYR A CA 1
ATOM 845 C C . TYR A 1 97 ? 6.605 -14.021 -23.372 1.00 94.31 97 TYR A C 1
ATOM 847 O O . TYR A 1 97 ? 7.085 -14.075 -24.501 1.00 94.31 97 TYR A O 1
ATOM 855 N N . ARG A 1 98 ? 5.405 -14.533 -23.074 1.00 93.88 98 ARG A N 1
ATOM 856 C CA . ARG A 1 98 ? 4.621 -15.308 -24.047 1.00 93.88 98 ARG A CA 1
ATOM 857 C C . ARG A 1 98 ? 4.313 -14.531 -25.328 1.00 93.88 98 ARG A C 1
ATOM 859 O O . ARG A 1 98 ? 4.482 -15.067 -26.415 1.00 93.88 98 ARG A O 1
ATOM 866 N N . ARG A 1 99 ? 3.902 -13.261 -25.219 1.00 95.06 99 ARG A N 1
ATOM 867 C CA . ARG A 1 99 ? 3.638 -12.393 -26.388 1.00 95.06 99 ARG A CA 1
ATOM 868 C C . ARG A 1 99 ? 4.883 -12.110 -27.228 1.00 95.06 99 ARG A C 1
ATOM 870 O O . ARG A 1 99 ? 4.757 -11.802 -28.406 1.00 95.06 99 ARG A O 1
ATOM 877 N N . ASN A 1 100 ? 6.060 -12.220 -26.626 1.00 93.56 100 ASN A N 1
ATOM 878 C CA . ASN A 1 100 ? 7.350 -12.009 -27.268 1.00 93.56 100 ASN A CA 1
ATOM 879 C C . ASN A 1 100 ? 8.039 -13.328 -27.664 1.00 93.56 100 ASN A C 1
ATOM 881 O O . ASN A 1 100 ? 9.219 -13.306 -27.996 1.00 93.56 100 ASN A O 1
ATOM 885 N N . GLY A 1 101 ? 7.314 -14.454 -27.642 1.00 93.31 101 GLY A N 1
ATOM 886 C CA . GLY A 1 101 ? 7.811 -15.757 -28.094 1.00 93.31 101 GLY A CA 1
ATOM 887 C C . GLY A 1 101 ? 8.688 -16.506 -27.089 1.00 93.31 101 GLY A C 1
ATOM 888 O O . GLY A 1 101 ? 9.211 -17.561 -27.421 1.00 93.31 101 GLY A O 1
ATOM 889 N N . ILE A 1 102 ? 8.828 -16.006 -25.860 1.00 93.94 102 ILE A N 1
ATOM 890 C CA . ILE A 1 102 ? 9.627 -16.654 -24.815 1.00 93.94 102 ILE A CA 1
ATOM 891 C C . ILE A 1 102 ? 8.756 -17.687 -24.121 1.00 93.94 102 ILE A C 1
ATOM 893 O O . ILE A 1 102 ? 7.752 -17.354 -23.478 1.00 93.94 102 ILE A O 1
ATOM 897 N N . THR A 1 103 ? 9.144 -18.947 -24.276 1.00 89.81 103 THR A N 1
ATOM 898 C CA . THR A 1 103 ? 8.379 -20.095 -23.773 1.00 89.81 103 THR A CA 1
ATOM 899 C C . THR A 1 103 ? 9.097 -20.829 -22.648 1.00 89.81 103 THR A C 1
ATOM 901 O O . THR A 1 103 ? 8.443 -21.534 -21.879 1.00 89.81 103 THR A O 1
ATOM 904 N N . LYS A 1 104 ? 10.408 -20.603 -22.498 1.00 90.75 104 LYS A N 1
ATOM 905 C CA . LYS A 1 104 ? 11.255 -21.182 -21.455 1.00 90.75 104 LYS A CA 1
ATOM 906 C C . LYS A 1 104 ? 11.745 -20.115 -20.477 1.00 90.75 104 LYS A C 1
ATOM 908 O O . LYS A 1 104 ? 11.877 -18.943 -20.826 1.00 90.75 104 LYS A O 1
ATOM 913 N N . MET A 1 105 ? 11.994 -20.508 -19.230 1.00 86.88 105 MET A N 1
ATOM 914 C CA . MET A 1 105 ? 12.417 -19.559 -18.192 1.00 86.88 105 MET A CA 1
ATOM 915 C C . MET A 1 105 ? 13.873 -19.128 -18.375 1.00 86.88 105 MET A C 1
ATOM 917 O O . MET A 1 105 ? 14.217 -17.993 -18.056 1.00 86.88 105 MET A O 1
ATOM 921 N N . GLU A 1 106 ? 14.709 -19.995 -18.932 1.00 88.94 106 GLU A N 1
ATOM 922 C CA . GLU A 1 106 ? 16.130 -19.763 -19.184 1.00 88.94 106 GLU A CA 1
ATOM 923 C C . GLU A 1 106 ? 16.338 -18.604 -20.175 1.00 88.94 106 GLU A C 1
ATOM 925 O O . GLU A 1 106 ? 17.187 -17.741 -19.967 1.00 88.94 106 GLU A O 1
ATOM 930 N N . GLU A 1 107 ? 15.474 -18.513 -21.187 1.00 86.75 107 GLU A N 1
ATOM 931 C CA . GLU A 1 107 ? 15.474 -17.465 -22.220 1.00 86.75 107 GLU A CA 1
ATOM 932 C C . GLU A 1 107 ? 15.038 -16.085 -21.678 1.00 86.75 107 GLU A C 1
ATOM 934 O O . GLU A 1 107 ? 15.293 -15.043 -22.290 1.00 86.75 107 GLU A O 1
ATOM 939 N N . SER A 1 108 ? 14.376 -16.042 -20.513 1.00 87.94 108 SER A N 1
ATOM 940 C CA . SER A 1 108 ? 13.808 -14.801 -19.966 1.00 87.94 108 SER A CA 1
ATOM 941 C C . SER A 1 108 ? 14.868 -13.798 -19.501 1.00 87.94 108 SER A C 1
ATOM 943 O O . SER A 1 108 ? 14.656 -12.587 -19.608 1.00 87.94 108 SER A O 1
ATOM 945 N N . ALA A 1 109 ? 16.025 -14.280 -19.035 1.00 90.44 109 ALA A N 1
ATOM 946 C CA . ALA A 1 109 ? 17.105 -13.432 -18.533 1.00 90.44 109 ALA A CA 1
ATOM 947 C C . ALA A 1 109 ? 17.744 -12.597 -19.654 1.00 90.44 109 ALA A C 1
ATOM 949 O O . ALA A 1 109 ? 17.927 -11.385 -19.509 1.00 90.44 109 ALA A O 1
ATOM 950 N N . GLU A 1 110 ? 18.029 -13.230 -20.793 1.00 90.44 110 GLU A N 1
ATOM 951 C CA . GLU A 1 110 ? 18.588 -12.564 -21.973 1.00 90.44 110 GLU A CA 1
ATOM 952 C C . GLU A 1 110 ? 17.608 -11.538 -22.547 1.00 90.44 110 GLU A C 1
ATOM 954 O O . GLU A 1 110 ? 17.991 -10.409 -22.874 1.00 90.44 110 GLU A O 1
ATOM 959 N N . TYR A 1 111 ? 16.320 -11.889 -22.593 1.00 91.19 111 TYR A N 1
ATOM 960 C CA . TYR A 1 111 ? 15.275 -10.970 -23.023 1.00 91.19 111 TYR A CA 1
ATOM 961 C C . TYR A 1 111 ? 15.141 -9.749 -22.109 1.00 91.19 111 TYR A C 1
ATOM 963 O O . TYR A 1 111 ? 15.076 -8.625 -22.611 1.00 91.19 111 TYR A O 1
ATOM 971 N N . GLU A 1 112 ? 15.109 -9.923 -20.784 1.00 92.19 112 GLU A N 1
ATOM 972 C CA . GLU A 1 112 ? 15.028 -8.786 -19.862 1.00 92.19 112 GLU A CA 1
ATOM 973 C C . GLU A 1 112 ? 16.284 -7.910 -19.943 1.00 92.19 112 GLU A C 1
ATOM 975 O O . GLU A 1 112 ? 16.166 -6.684 -19.960 1.00 92.19 112 GLU A O 1
ATOM 980 N N . ALA A 1 113 ? 17.476 -8.492 -20.113 1.00 91.62 113 ALA A N 1
ATOM 981 C CA . ALA A 1 113 ? 18.703 -7.727 -20.338 1.00 91.62 113 ALA A CA 1
ATOM 982 C C . ALA A 1 113 ? 18.639 -6.899 -21.638 1.00 91.62 113 ALA A C 1
ATOM 984 O O . ALA A 1 113 ? 18.932 -5.695 -21.637 1.00 91.62 113 ALA A O 1
ATOM 985 N N . ALA A 1 114 ? 18.200 -7.507 -22.745 1.00 91.25 114 ALA A N 1
ATOM 986 C CA . ALA A 1 114 ? 18.024 -6.826 -24.027 1.00 91.25 114 ALA A CA 1
ATOM 987 C C . ALA A 1 114 ? 16.949 -5.726 -23.954 1.00 91.25 114 ALA A C 1
ATOM 989 O O . ALA A 1 114 ? 17.149 -4.607 -24.445 1.00 91.25 114 ALA A O 1
ATOM 990 N N . ARG A 1 115 ? 15.825 -6.007 -23.285 1.00 90.12 115 ARG A N 1
ATOM 991 C CA . ARG A 1 115 ? 14.729 -5.063 -23.044 1.00 90.12 115 ARG A CA 1
ATOM 992 C C . ARG A 1 115 ? 15.184 -3.887 -22.187 1.00 90.12 115 ARG A C 1
ATOM 994 O O . ARG A 1 115 ? 14.938 -2.744 -22.565 1.00 90.12 115 ARG A O 1
ATOM 1001 N N . HIS A 1 116 ? 15.882 -4.143 -21.085 1.00 90.62 116 HIS A N 1
ATOM 1002 C CA . HIS A 1 116 ? 16.414 -3.108 -20.202 1.00 90.62 116 HIS A CA 1
ATOM 1003 C C . HIS A 1 116 ? 17.426 -2.218 -20.936 1.00 90.62 116 HIS A C 1
ATOM 1005 O O . HIS A 1 116 ? 17.365 -0.992 -20.842 1.00 90.62 116 HIS A O 1
ATOM 1011 N N . LYS A 1 117 ? 18.303 -2.802 -21.766 1.00 91.94 117 LYS A N 1
ATOM 1012 C CA . LYS A 1 117 ? 19.224 -2.047 -22.634 1.00 91.94 117 LYS A CA 1
ATOM 1013 C C . LYS A 1 117 ? 18.472 -1.155 -23.631 1.00 91.94 117 LYS A C 1
ATOM 1015 O O . LYS A 1 117 ? 18.891 -0.021 -23.866 1.00 91.94 117 LYS A O 1
ATOM 1020 N N . ARG A 1 118 ? 17.361 -1.633 -24.206 1.00 88.88 118 ARG A N 1
ATOM 1021 C CA . ARG A 1 118 ? 16.505 -0.848 -25.114 1.00 88.88 118 ARG A CA 1
ATOM 1022 C C . ARG A 1 118 ? 15.791 0.296 -24.395 1.00 88.88 118 ARG A C 1
ATOM 1024 O O . ARG A 1 118 ? 15.790 1.407 -24.918 1.00 88.88 118 ARG A O 1
ATOM 1031 N N . GLU A 1 119 ? 15.210 0.044 -23.227 1.00 89.81 119 GLU A N 1
ATOM 1032 C CA . GLU A 1 119 ? 14.539 1.075 -22.426 1.00 89.81 119 GLU A CA 1
ATOM 1033 C C . GLU A 1 119 ? 15.537 2.142 -21.958 1.00 89.81 119 GLU A C 1
A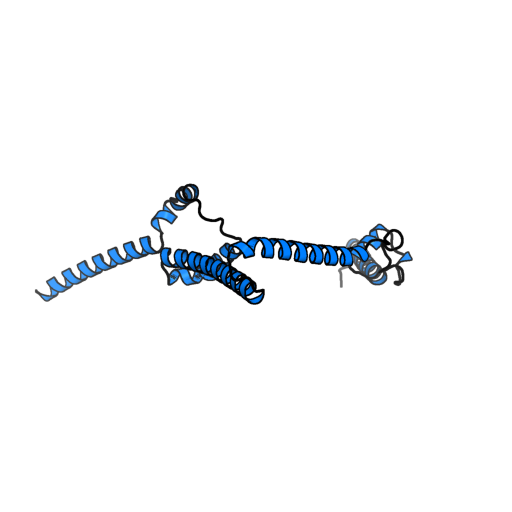TOM 1035 O O . GLU A 1 119 ? 15.295 3.322 -22.186 1.00 89.81 119 GLU A O 1
ATOM 1040 N N . LYS A 1 120 ? 16.728 1.753 -21.481 1.00 89.44 120 LYS A N 1
ATOM 1041 C CA . LYS A 1 120 ? 17.801 2.697 -21.118 1.00 89.44 120 LYS A CA 1
ATOM 1042 C C . LYS A 1 120 ? 18.254 3.562 -22.300 1.00 89.44 120 LYS A C 1
ATOM 1044 O O . LYS A 1 120 ? 18.509 4.751 -22.143 1.00 89.44 120 LYS A O 1
ATOM 1049 N N . ARG A 1 121 ? 18.339 2.997 -23.513 1.00 87.94 121 ARG A N 1
ATOM 1050 C CA . ARG A 1 121 ? 18.640 3.772 -24.735 1.00 87.94 121 ARG A CA 1
ATOM 1051 C C . ARG A 1 121 ? 17.534 4.771 -25.070 1.00 87.94 121 ARG A C 1
ATOM 1053 O O . ARG A 1 121 ? 17.847 5.882 -25.485 1.00 87.94 121 ARG A O 1
ATOM 1060 N N . LYS A 1 122 ? 16.264 4.390 -24.905 1.00 88.06 122 LYS A N 1
ATOM 1061 C CA . LYS A 1 122 ? 15.124 5.297 -25.105 1.00 88.06 122 LYS A CA 1
ATOM 1062 C C . LYS A 1 122 ? 15.090 6.403 -24.060 1.00 88.06 122 LYS A C 1
ATOM 1064 O O . LYS A 1 122 ? 14.909 7.551 -24.433 1.00 88.06 122 LYS A O 1
ATOM 1069 N N . GLU A 1 123 ? 15.310 6.074 -22.793 1.00 82.88 123 GLU A N 1
ATOM 1070 C CA . GLU A 1 123 ? 15.398 7.045 -21.704 1.00 82.88 123 GLU A CA 1
ATOM 1071 C C . GLU A 1 123 ? 16.540 8.034 -21.953 1.00 82.88 123 GLU A C 1
ATOM 1073 O O . GLU A 1 123 ? 16.315 9.239 -21.953 1.00 82.88 123 GLU A O 1
ATOM 1078 N N . ASN A 1 124 ? 17.729 7.547 -22.317 1.00 79.56 124 ASN A N 1
ATOM 1079 C CA . ASN A 1 124 ? 18.855 8.402 -22.692 1.00 79.56 124 ASN A CA 1
ATOM 1080 C C . ASN A 1 124 ? 18.569 9.247 -23.940 1.00 79.56 124 ASN A C 1
ATOM 1082 O O . ASN A 1 124 ? 19.011 10.388 -24.001 1.00 79.56 124 ASN A O 1
ATOM 1086 N N . LYS A 1 125 ? 17.834 8.722 -24.929 1.00 82.00 125 LYS A N 1
ATOM 1087 C CA . LYS A 1 125 ? 17.416 9.487 -26.113 1.00 82.00 125 LYS A CA 1
ATOM 1088 C C . LYS A 1 125 ? 16.389 10.559 -25.751 1.00 82.00 125 LYS A C 1
ATOM 1090 O O . LYS A 1 125 ? 16.501 11.661 -26.268 1.00 82.00 125 LYS A O 1
ATOM 1095 N N . ASN A 1 126 ? 15.460 10.266 -24.842 1.00 71.50 126 ASN A N 1
ATOM 1096 C CA . ASN A 1 126 ? 14.495 11.229 -24.314 1.00 71.50 126 ASN A CA 1
ATOM 1097 C C . ASN A 1 126 ? 15.203 12.320 -23.498 1.00 71.50 126 ASN A C 1
ATOM 1099 O O . ASN A 1 126 ? 14.931 13.498 -23.681 1.00 71.50 126 ASN A O 1
ATOM 1103 N N . ILE A 1 127 ? 16.175 11.955 -22.658 1.00 75.38 127 ILE A N 1
ATOM 1104 C CA . ILE A 1 127 ? 17.011 12.909 -21.918 1.00 75.38 127 ILE A CA 1
ATOM 1105 C C . ILE A 1 127 ? 17.879 13.728 -22.880 1.00 75.38 127 ILE A C 1
ATOM 1107 O O . ILE A 1 127 ? 18.028 14.927 -22.682 1.00 75.38 127 ILE A O 1
ATOM 1111 N N . ALA A 1 128 ? 18.424 13.121 -23.937 1.00 68.88 128 ALA A N 1
ATOM 1112 C CA . ALA A 1 128 ? 19.201 13.811 -24.962 1.00 68.88 128 ALA A CA 1
ATOM 1113 C C . ALA A 1 128 ? 18.338 14.719 -25.850 1.00 68.88 128 ALA A C 1
ATOM 1115 O O . ALA A 1 128 ? 18.817 15.770 -26.248 1.00 68.88 128 ALA A O 1
ATOM 1116 N N . SER A 1 129 ? 17.073 14.385 -26.129 1.00 58.22 129 SER A N 1
ATOM 1117 C CA . SER A 1 129 ? 16.134 15.316 -26.772 1.00 58.22 129 SER A CA 1
ATOM 1118 C C . SER A 1 129 ? 15.737 16.456 -25.836 1.00 58.22 129 SER A C 1
ATOM 1120 O O . SER A 1 129 ? 15.603 17.584 -26.290 1.00 58.22 129 SER A O 1
ATOM 1122 N N . SER A 1 130 ? 15.645 16.200 -24.527 1.00 56.94 130 SER A N 1
ATOM 1123 C CA . SER A 1 130 ? 15.436 17.245 -23.517 1.00 56.94 130 SER A CA 1
ATOM 1124 C C . SER A 1 130 ? 16.691 18.100 -23.267 1.00 56.94 130 SER A C 1
ATOM 1126 O O . SER A 1 130 ? 16.567 19.252 -22.867 1.00 56.94 130 SER A O 1
ATOM 1128 N N . LYS A 1 131 ? 17.901 17.564 -23.507 1.00 51.78 131 LYS A N 1
ATOM 1129 C CA . LYS A 1 131 ? 19.193 18.274 -23.403 1.00 51.78 131 LYS A CA 1
ATOM 1130 C C . LYS A 1 131 ? 19.630 18.965 -24.698 1.00 51.78 131 LYS A C 1
ATOM 1132 O O . LYS A 1 131 ? 20.273 19.998 -24.608 1.00 51.78 131 LYS A O 1
ATOM 1137 N N . ARG A 1 132 ? 19.244 18.476 -25.884 1.00 45.09 132 ARG A N 1
ATOM 1138 C CA . ARG A 1 132 ? 19.432 19.186 -27.168 1.00 45.09 132 ARG A CA 1
ATOM 1139 C C . ARG A 1 132 ? 18.575 20.449 -27.282 1.00 45.09 132 ARG A C 1
ATOM 1141 O O . ARG A 1 132 ? 18.843 21.266 -28.145 1.00 45.09 132 ARG A O 1
ATOM 1148 N N . GLY A 1 133 ? 17.602 20.641 -26.391 1.00 47.41 133 GLY A N 1
ATOM 1149 C CA . GLY A 1 133 ? 16.973 21.945 -26.157 1.00 47.41 133 GLY A CA 1
ATOM 1150 C C . GLY A 1 133 ? 17.754 22.859 -25.200 1.00 47.41 133 GLY A C 1
ATOM 1151 O O . GLY A 1 133 ? 17.193 23.850 -24.746 1.00 47.41 133 GLY A O 1
ATOM 1152 N N . LYS A 1 134 ? 18.992 22.510 -24.807 1.00 48.53 134 LYS A N 1
ATOM 1153 C CA . LYS A 1 134 ? 19.730 23.179 -23.721 1.00 48.53 134 LYS A CA 1
ATOM 1154 C C . LYS A 1 134 ? 21.251 23.298 -23.940 1.00 48.53 134 LYS A C 1
ATOM 1156 O O . LYS A 1 134 ? 21.977 23.444 -22.961 1.00 48.53 134 LYS A O 1
ATOM 1161 N N . GLU A 1 135 ? 21.737 23.248 -25.183 1.00 39.34 135 GLU A N 1
ATOM 1162 C CA . GLU A 1 135 ? 23.174 23.400 -25.504 1.00 39.34 135 GLU A CA 1
ATOM 1163 C C . GLU A 1 135 ? 23.481 24.457 -26.590 1.00 39.34 135 GLU A C 1
ATOM 1165 O O . GLU A 1 135 ? 24.450 24.314 -27.317 1.00 39.34 135 GLU A O 1
ATOM 1170 N N . ASP A 1 136 ? 22.728 25.566 -26.618 1.00 46.69 136 ASP A N 1
ATOM 1171 C CA . ASP A 1 136 ? 23.129 26.840 -27.266 1.00 46.69 136 ASP A CA 1
ATOM 1172 C C . ASP A 1 136 ? 22.936 28.024 -26.286 1.00 46.69 136 ASP A C 1
ATOM 1174 O O . ASP A 1 136 ? 22.255 29.013 -26.543 1.00 46.69 136 ASP A O 1
ATOM 1178 N N . GLY A 1 137 ? 23.448 27.876 -25.059 1.00 48.75 137 GLY A N 1
ATOM 1179 C CA . GLY A 1 137 ? 22.986 28.636 -23.888 1.00 48.75 137 GLY A CA 1
ATOM 1180 C C . GLY A 1 137 ? 23.990 29.591 -23.246 1.00 48.75 137 GLY A C 1
ATOM 1181 O O . GLY A 1 137 ? 24.059 29.620 -22.021 1.00 48.75 137 GLY A O 1
ATOM 1182 N N . LYS A 1 138 ? 24.770 30.354 -24.019 1.00 46.56 138 LYS A N 1
ATOM 1183 C CA . LYS A 1 138 ? 25.372 31.599 -23.489 1.00 46.56 138 LYS A CA 1
ATOM 1184 C C . LYS A 1 138 ? 24.827 32.874 -24.132 1.00 46.56 138 LYS A C 1
ATOM 1186 O O . LYS A 1 138 ? 24.844 33.903 -23.474 1.00 46.56 138 LYS A O 1
ATOM 1191 N N . GLU A 1 139 ? 24.232 32.783 -25.320 1.00 46.19 139 GLU A N 1
ATOM 1192 C CA . GLU A 1 139 ? 23.373 33.839 -25.886 1.00 46.19 139 GLU A CA 1
ATOM 1193 C C . GLU A 1 139 ? 21.871 33.521 -25.722 1.00 46.19 139 GLU A C 1
ATOM 1195 O O . GLU A 1 139 ? 21.034 34.397 -25.868 1.00 46.19 139 GLU A O 1
ATOM 1200 N N . GLY A 1 140 ? 21.509 32.289 -25.331 1.00 57.50 140 GLY A N 1
ATOM 1201 C CA . GLY A 1 140 ? 20.115 31.845 -25.190 1.00 57.50 140 GLY A CA 1
ATOM 1202 C C . GLY A 1 140 ? 19.535 31.826 -23.768 1.00 57.50 140 GLY A C 1
ATOM 1203 O O . GLY A 1 140 ? 18.401 31.379 -23.596 1.00 57.50 140 GLY A O 1
ATOM 1204 N N . GLU A 1 141 ? 20.268 32.269 -22.734 1.00 67.75 141 GLU A N 1
ATOM 1205 C CA . GLU A 1 141 ? 19.828 32.149 -21.323 1.00 67.75 141 GLU A CA 1
ATOM 1206 C C . GLU A 1 141 ? 18.516 32.907 -21.042 1.00 67.75 141 GLU A C 1
ATOM 1208 O O . GLU A 1 141 ? 17.735 32.527 -20.163 1.00 67.75 141 GLU A O 1
ATOM 1213 N N . PHE A 1 142 ? 18.216 33.912 -21.866 1.00 74.38 142 PHE A N 1
ATOM 1214 C CA . PHE A 1 142 ? 16.993 34.699 -21.788 1.00 74.38 142 PHE A CA 1
ATOM 1215 C C . PHE A 1 142 ? 16.167 34.706 -23.078 1.00 74.38 142 PHE A C 1
ATOM 1217 O O . PHE A 1 142 ? 15.210 35.469 -23.146 1.00 74.38 142 PHE A O 1
ATOM 1224 N N . ALA A 1 143 ? 16.448 33.839 -24.059 1.00 77.81 143 ALA A N 1
ATOM 1225 C CA . ALA A 1 143 ? 15.798 33.868 -25.381 1.00 77.81 143 ALA A CA 1
ATOM 1226 C C . ALA A 1 143 ? 14.256 33.842 -25.318 1.00 77.81 143 ALA A C 1
ATOM 1228 O O . ALA A 1 143 ? 13.572 34.443 -26.144 1.00 77.81 143 ALA A O 1
ATOM 1229 N N . ALA A 1 144 ? 13.687 33.184 -24.301 1.00 80.19 144 ALA A N 1
ATOM 1230 C CA . ALA A 1 144 ? 12.242 33.137 -24.073 1.00 80.19 144 ALA A CA 1
ATOM 1231 C C . ALA A 1 144 ? 11.618 34.489 -23.668 1.00 80.19 144 ALA A C 1
ATOM 1233 O O . ALA A 1 144 ? 10.411 34.673 -23.822 1.00 80.19 144 ALA A O 1
ATOM 1234 N N . ILE A 1 145 ? 12.410 35.417 -23.125 1.00 84.31 145 ILE A N 1
ATOM 1235 C CA . ILE A 1 145 ? 11.952 36.722 -22.628 1.00 84.31 145 ILE A CA 1
ATOM 1236 C C . ILE A 1 145 ? 12.676 37.922 -23.258 1.00 84.31 145 ILE A C 1
ATOM 1238 O O . ILE A 1 145 ? 12.243 39.047 -23.036 1.00 84.31 145 ILE A O 1
ATOM 1242 N N . GLU A 1 146 ? 13.727 37.696 -24.045 1.00 84.50 146 GLU A N 1
ATOM 1243 C CA . GLU A 1 146 ? 14.601 38.722 -24.631 1.00 84.50 146 GLU A CA 1
ATOM 1244 C C . GLU A 1 146 ? 13.855 39.693 -25.552 1.00 84.50 146 GLU A C 1
ATOM 1246 O O . GLU A 1 146 ? 14.007 40.904 -25.439 1.00 84.50 146 GLU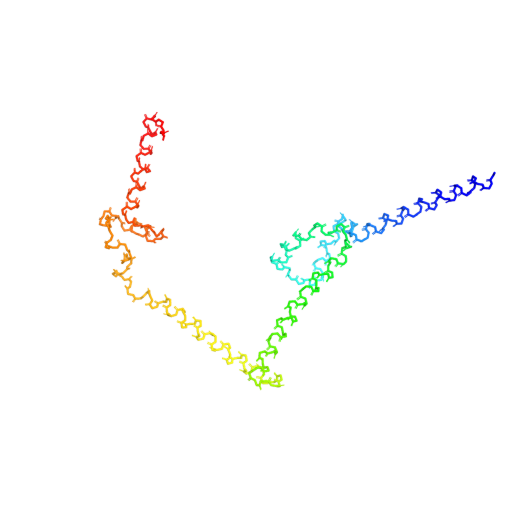 A O 1
ATOM 1251 N N . ASN A 1 147 ? 12.959 39.169 -26.391 1.00 86.56 147 ASN A N 1
ATOM 1252 C CA . ASN A 1 147 ? 12.158 39.973 -27.319 1.00 86.56 147 ASN A CA 1
ATOM 1253 C C . ASN A 1 147 ? 10.868 40.531 -26.691 1.00 86.56 147 ASN A C 1
ATOM 1255 O O . ASN A 1 147 ? 10.023 41.090 -27.394 1.00 86.56 147 ASN A O 1
ATOM 1259 N N . LEU A 1 148 ? 10.654 40.337 -25.384 1.00 88.69 148 LEU A N 1
ATOM 1260 C CA . LEU A 1 148 ? 9.436 40.791 -24.719 1.00 88.69 148 LEU A CA 1
ATOM 1261 C C . LEU A 1 148 ? 9.585 42.232 -24.199 1.00 88.69 148 LEU A C 1
ATOM 1263 O O . LEU A 1 148 ? 10.640 42.605 -23.681 1.00 88.69 148 LEU A O 1
ATOM 1267 N N . PRO A 1 149 ? 8.509 43.042 -24.240 1.00 90.06 149 PRO A N 1
ATOM 1268 C CA . PRO A 1 149 ? 8.547 44.416 -23.752 1.00 90.06 149 PRO A CA 1
ATOM 1269 C C . PRO A 1 149 ? 9.014 44.506 -22.294 1.00 90.06 149 PRO A C 1
ATOM 1271 O O . PRO A 1 149 ? 8.518 43.788 -21.420 1.00 90.06 149 PRO A O 1
ATOM 1274 N N . GLY A 1 150 ? 9.948 45.422 -22.032 1.00 87.94 150 GLY A N 1
ATOM 1275 C CA . GLY A 1 150 ? 10.505 45.670 -20.701 1.00 87.94 150 GLY A CA 1
ATOM 1276 C C . GLY A 1 150 ? 11.702 44.794 -20.321 1.00 87.94 150 GLY A C 1
ATOM 1277 O O . GLY A 1 150 ? 12.181 44.925 -19.199 1.00 87.94 150 GLY A O 1
ATOM 1278 N N . PHE A 1 151 ? 12.198 43.929 -21.216 1.00 91.00 151 PHE A N 1
ATOM 1279 C CA . PHE A 1 151 ? 13.380 43.093 -20.972 1.00 91.00 151 PHE A CA 1
ATOM 1280 C C . PHE A 1 151 ? 14.648 43.909 -20.669 1.00 91.00 151 PHE A C 1
ATOM 1282 O O . PHE A 1 151 ? 15.356 43.618 -19.706 1.00 91.00 151 PHE A O 1
ATOM 1289 N N . GLU A 1 152 ? 14.888 44.974 -21.436 1.00 92.00 152 GLU A N 1
ATOM 1290 C CA . GLU A 1 152 ? 16.048 45.869 -21.290 1.00 92.00 152 GLU A CA 1
ATOM 1291 C C . GLU A 1 152 ? 16.057 46.651 -19.964 1.00 92.00 152 GLU A C 1
ATOM 1293 O O . GLU A 1 152 ? 17.097 47.141 -19.533 1.00 92.00 152 GLU A O 1
ATOM 1298 N N . LEU A 1 153 ? 14.908 46.741 -19.283 1.00 92.19 153 LEU A N 1
ATOM 1299 C CA . LEU A 1 153 ? 14.760 47.441 -18.003 1.00 92.19 153 LEU A CA 1
ATOM 1300 C C . LEU A 1 153 ? 15.106 46.560 -16.791 1.00 92.19 153 LEU A C 1
ATOM 1302 O O . LEU A 1 153 ? 15.054 47.034 -15.654 1.00 92.19 153 LEU A O 1
ATOM 1306 N N . LEU A 1 154 ? 15.403 45.274 -17.007 1.00 92.25 154 LEU A N 1
ATOM 1307 C CA . LEU A 1 154 ? 15.695 44.310 -15.949 1.00 92.25 154 LEU A CA 1
ATOM 1308 C C . LEU A 1 154 ? 17.200 44.137 -15.747 1.00 92.25 154 LEU A C 1
ATOM 1310 O O . LEU A 1 154 ? 17.959 43.988 -16.703 1.00 92.25 154 LEU A O 1
ATOM 1314 N N . SER A 1 155 ? 17.627 44.046 -14.489 1.00 91.44 155 SER A N 1
ATOM 1315 C CA . SER A 1 155 ? 18.966 43.537 -14.171 1.00 91.44 155 SER A CA 1
ATOM 1316 C C . SER A 1 155 ? 19.065 42.031 -14.442 1.00 91.44 155 SER A C 1
ATOM 1318 O O . SER A 1 155 ? 18.057 41.326 -14.448 1.00 91.44 155 SER A O 1
ATOM 1320 N N . ASP A 1 156 ? 20.275 41.489 -14.592 1.00 86.44 156 ASP A N 1
ATOM 1321 C CA . ASP A 1 156 ? 20.448 40.060 -14.907 1.00 86.44 156 ASP A CA 1
ATOM 1322 C C . ASP A 1 156 ? 19.878 39.134 -13.825 1.00 86.44 156 ASP A C 1
ATOM 1324 O O . ASP A 1 156 ? 19.292 38.096 -14.128 1.00 86.44 156 ASP A O 1
ATOM 1328 N N . ARG A 1 157 ? 19.921 39.556 -12.554 1.00 89.00 157 ARG A N 1
ATOM 1329 C CA . ARG A 1 157 ? 19.255 38.839 -11.453 1.00 89.00 157 ARG A CA 1
ATOM 1330 C C . ARG A 1 157 ? 17.735 38.795 -11.629 1.00 89.00 157 ARG A C 1
ATOM 1332 O O . ARG A 1 157 ? 17.103 37.794 -11.302 1.00 89.00 157 ARG A O 1
ATOM 1339 N N . GLU A 1 158 ? 17.144 39.866 -12.149 1.00 93.19 158 GLU A N 1
ATOM 1340 C CA . GLU A 1 158 ? 15.704 39.959 -12.394 1.00 93.19 158 GLU A CA 1
ATOM 1341 C C . GLU A 1 158 ? 15.285 39.209 -13.657 1.00 93.19 158 GLU A C 1
ATOM 1343 O O . GLU A 1 158 ? 14.217 38.600 -13.664 1.00 93.19 158 GLU A O 1
ATOM 1348 N N . LYS A 1 159 ? 16.134 39.178 -14.691 1.00 90.75 159 LYS A N 1
ATOM 1349 C CA . LYS A 1 159 ? 15.930 38.341 -15.882 1.00 90.75 159 LYS A CA 1
ATOM 1350 C C . LYS A 1 159 ? 15.919 36.854 -15.515 1.00 90.75 159 LYS A C 1
ATOM 1352 O O . LYS A 1 159 ? 15.007 36.134 -15.923 1.00 90.75 159 LYS A O 1
ATOM 1357 N N . VAL A 1 160 ? 16.855 36.409 -14.667 1.00 89.19 160 VAL A N 1
ATOM 1358 C CA . VAL A 1 160 ? 16.872 35.036 -14.121 1.00 89.19 160 VAL A CA 1
ATOM 1359 C C . VAL A 1 160 ? 15.591 34.745 -13.341 1.00 89.19 160 VAL A C 1
ATOM 1361 O O . VAL A 1 160 ? 14.971 33.697 -13.532 1.00 89.19 160 VAL A O 1
ATOM 1364 N N . LEU A 1 161 ? 15.148 35.684 -12.502 1.00 87.31 161 LEU A N 1
ATOM 1365 C CA . LEU A 1 161 ? 13.926 35.526 -11.719 1.00 87.31 161 LEU A CA 1
ATOM 1366 C C . LEU A 1 161 ? 12.682 35.415 -12.618 1.00 87.31 161 LEU A C 1
ATOM 1368 O O . LEU A 1 161 ? 11.883 34.495 -12.433 1.00 87.31 161 LEU A O 1
ATOM 1372 N N . CYS A 1 162 ? 12.551 36.288 -13.621 1.00 90.19 162 CYS A N 1
ATOM 1373 C CA . CYS A 1 162 ? 11.472 36.251 -14.614 1.00 90.19 162 CYS A CA 1
ATOM 1374 C C . CYS A 1 162 ? 11.423 34.911 -15.354 1.00 90.19 162 CYS A C 1
ATOM 1376 O O . CYS A 1 162 ? 10.352 34.314 -15.458 1.00 90.19 162 CYS A O 1
ATOM 1378 N N . SER A 1 163 ? 12.581 34.410 -15.792 1.00 86.56 163 SER A N 1
ATOM 1379 C CA . SER A 1 163 ? 12.708 33.110 -16.458 1.00 86.56 163 SER A CA 1
ATOM 1380 C C . SER A 1 163 ? 12.296 31.955 -15.532 1.00 86.56 163 SER A C 1
ATOM 1382 O O . SER A 1 163 ? 11.472 31.119 -15.901 1.00 86.56 163 SER A O 1
ATOM 1384 N N . SER A 1 164 ? 12.763 31.955 -14.275 1.00 87.19 164 SER A N 1
ATOM 1385 C CA . SER A 1 164 ? 12.447 30.901 -13.295 1.00 87.19 164 SER A CA 1
ATOM 1386 C C . SER A 1 164 ? 10.966 30.837 -12.899 1.00 87.19 164 SER A C 1
ATOM 1388 O O . SER A 1 164 ? 10.438 29.759 -12.633 1.00 87.19 164 SER A O 1
ATOM 1390 N N . LEU A 1 165 ? 10.294 31.991 -12.872 1.00 87.38 165 LEU A N 1
ATOM 1391 C CA . LEU A 1 165 ? 8.882 32.127 -12.511 1.00 87.38 165 LEU A CA 1
ATOM 1392 C C . LEU A 1 165 ? 7.957 32.109 -13.735 1.00 87.38 165 LEU A C 1
ATOM 1394 O O . LEU A 1 165 ? 6.742 32.232 -13.576 1.00 87.38 165 LEU A O 1
ATOM 1398 N N . ASN A 1 166 ? 8.520 31.969 -14.939 1.00 88.75 166 ASN A N 1
ATOM 1399 C CA . ASN A 1 166 ? 7.812 32.036 -16.214 1.00 88.75 166 ASN A CA 1
ATOM 1400 C C . ASN A 1 166 ? 6.935 33.305 -16.341 1.00 88.75 166 ASN A C 1
ATOM 1402 O O . ASN A 1 166 ? 5.765 33.255 -16.728 1.00 88.75 166 ASN A O 1
ATOM 1406 N N . LEU A 1 167 ? 7.493 34.455 -15.945 1.00 89.12 167 LEU A N 1
ATOM 1407 C CA . LEU A 1 167 ? 6.862 35.776 -15.991 1.00 89.12 167 LEU A CA 1
ATOM 1408 C C . LEU A 1 167 ? 7.474 36.617 -17.116 1.00 89.12 167 LEU A C 1
ATOM 1410 O O . LEU A 1 167 ? 8.691 36.740 -17.208 1.00 89.12 167 LEU A O 1
ATOM 1414 N N . SER A 1 168 ? 6.638 37.275 -17.925 1.00 94.56 168 SER A N 1
ATOM 1415 C CA . SER A 1 168 ? 7.129 38.267 -18.893 1.00 94.56 168 SER A CA 1
ATOM 1416 C C . SER A 1 168 ? 7.747 39.479 -18.170 1.00 94.56 168 SER A C 1
ATOM 1418 O O . SER A 1 168 ? 7.164 39.906 -17.162 1.00 94.56 168 SER A O 1
ATOM 1420 N N . PRO A 1 169 ? 8.803 40.113 -18.714 1.00 95.75 169 PRO A N 1
ATOM 1421 C CA . PRO A 1 169 ? 9.422 41.307 -18.136 1.00 95.75 169 PRO A CA 1
ATOM 1422 C C . PRO A 1 169 ? 8.430 42.428 -17.791 1.00 95.75 169 PRO A C 1
ATOM 1424 O O . PRO A 1 169 ? 8.412 42.897 -16.655 1.00 95.75 169 PRO A O 1
ATOM 1427 N N . ALA A 1 170 ? 7.510 42.778 -18.698 1.00 95.44 170 ALA A N 1
ATOM 1428 C CA . ALA A 1 170 ? 6.457 43.769 -18.440 1.00 95.44 170 ALA A CA 1
ATOM 1429 C C . ALA A 1 170 ? 5.585 43.440 -17.209 1.00 95.44 170 ALA A C 1
ATOM 1431 O O . ALA A 1 170 ? 5.281 44.309 -16.384 1.00 95.44 170 ALA A O 1
ATOM 1432 N N . ARG A 1 171 ? 5.200 42.168 -17.048 1.00 95.75 171 ARG A N 1
ATOM 1433 C CA . ARG A 1 171 ? 4.411 41.706 -15.895 1.00 95.75 171 ARG A CA 1
ATOM 1434 C C . ARG A 1 171 ? 5.217 41.775 -14.602 1.00 95.75 171 ARG A C 1
ATOM 1436 O O . ARG A 1 171 ? 4.677 42.207 -13.587 1.00 95.75 171 ARG A O 1
ATOM 1443 N N . TYR A 1 172 ? 6.494 41.400 -14.638 1.00 95.81 172 TYR A N 1
ATOM 1444 C CA . TYR A 1 172 ? 7.381 41.533 -13.485 1.00 95.81 172 TYR A CA 1
ATOM 1445 C C . TYR A 1 172 ? 7.544 42.998 -13.064 1.00 95.81 172 TYR A C 1
ATOM 1447 O O . TYR A 1 172 ? 7.354 43.308 -11.891 1.00 95.81 172 TYR A O 1
ATOM 1455 N N . VAL A 1 173 ? 7.794 43.910 -14.011 1.00 95.94 173 VAL A N 1
ATOM 1456 C CA . VAL A 1 173 ? 7.884 45.355 -13.734 1.00 95.94 173 VAL A CA 1
ATOM 1457 C C . VAL A 1 173 ? 6.586 45.874 -13.118 1.00 95.94 173 VAL A C 1
ATOM 1459 O O . VAL A 1 173 ? 6.626 46.610 -12.137 1.00 95.94 173 VAL A O 1
ATOM 1462 N N . THR A 1 174 ? 5.430 45.447 -13.627 1.00 95.94 174 THR A N 1
ATOM 1463 C CA . THR A 1 174 ? 4.124 45.843 -13.074 1.00 95.94 174 THR A CA 1
ATOM 1464 C C . THR A 1 174 ? 3.970 45.392 -11.621 1.00 95.94 174 THR A C 1
ATOM 1466 O O . THR A 1 174 ? 3.652 46.200 -10.749 1.00 95.94 174 THR A O 1
ATOM 1469 N N . VAL A 1 175 ? 4.249 44.116 -11.336 1.00 95.75 175 VAL A N 1
ATOM 1470 C CA . VAL A 1 175 ? 4.165 43.557 -9.978 1.00 95.75 175 VAL A CA 1
ATOM 1471 C C . VAL A 1 175 ? 5.166 44.239 -9.042 1.00 95.75 175 VAL A C 1
ATOM 1473 O O . VAL A 1 175 ? 4.798 44.634 -7.938 1.00 95.75 175 VAL A O 1
ATOM 1476 N N . 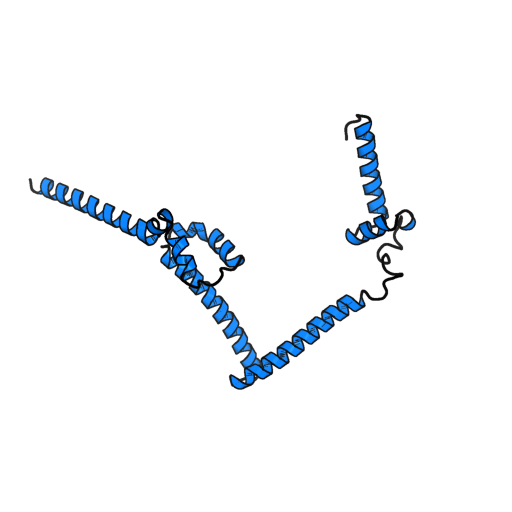LYS A 1 176 ? 6.406 44.453 -9.495 1.00 95.69 176 LYS A N 1
ATOM 1477 C CA . LYS A 1 176 ? 7.449 45.170 -8.751 1.00 95.69 176 LYS A CA 1
ATOM 1478 C C . LYS A 1 176 ? 7.000 46.589 -8.400 1.00 95.69 176 LYS A C 1
ATOM 1480 O O . LYS A 1 176 ? 7.105 46.983 -7.242 1.00 95.69 176 LYS A O 1
ATOM 1485 N N . THR A 1 177 ? 6.443 47.329 -9.357 1.00 95.25 177 THR A N 1
ATOM 1486 C CA . THR A 1 177 ? 5.914 48.680 -9.127 1.00 95.25 177 THR A CA 1
ATOM 1487 C C . THR A 1 177 ? 4.784 48.684 -8.104 1.00 95.25 177 THR A C 1
ATOM 1489 O O . THR A 1 177 ? 4.782 49.533 -7.216 1.00 95.25 177 THR A O 1
ATOM 1492 N N . ILE A 1 178 ? 3.852 47.728 -8.179 1.00 95.38 178 ILE A N 1
ATOM 1493 C CA . ILE A 1 178 ? 2.751 47.612 -7.211 1.00 95.38 178 ILE A CA 1
ATOM 1494 C C . ILE A 1 178 ? 3.299 47.360 -5.803 1.00 95.38 178 ILE A C 1
ATOM 1496 O O . ILE A 1 178 ? 2.927 48.072 -4.874 1.00 95.38 178 ILE A O 1
ATOM 1500 N N . ILE A 1 179 ? 4.213 46.396 -5.652 1.00 94.38 179 ILE A N 1
ATOM 1501 C CA . ILE A 1 179 ? 4.807 46.043 -4.354 1.00 94.38 179 ILE A CA 1
ATOM 1502 C C . ILE A 1 179 ? 5.568 47.233 -3.761 1.00 94.38 179 ILE A C 1
ATOM 1504 O O . ILE A 1 179 ? 5.399 47.548 -2.584 1.00 94.38 179 ILE A O 1
ATOM 1508 N N . ILE A 1 180 ? 6.386 47.919 -4.566 1.00 94.94 180 ILE A N 1
ATOM 1509 C CA . ILE A 1 180 ? 7.150 49.087 -4.112 1.00 94.94 180 ILE A CA 1
ATOM 1510 C C . ILE A 1 180 ? 6.202 50.222 -3.713 1.00 94.94 180 ILE A C 1
ATOM 1512 O O . ILE A 1 180 ? 6.382 50.827 -2.657 1.00 94.94 180 ILE A O 1
ATOM 1516 N N . LYS A 1 181 ? 5.177 50.501 -4.524 1.00 92.88 181 LYS A N 1
ATOM 1517 C CA . LYS A 1 181 ? 4.203 51.560 -4.247 1.00 92.88 181 LYS A CA 1
ATOM 1518 C C . LYS A 1 181 ? 3.423 51.289 -2.962 1.00 92.88 181 LYS A C 1
ATOM 1520 O O . LYS A 1 181 ? 3.344 52.183 -2.125 1.00 92.88 181 LYS A O 1
ATOM 1525 N N . ASP A 1 182 ? 2.904 50.075 -2.781 1.00 89.50 182 ASP A N 1
ATOM 1526 C CA . ASP A 1 182 ? 2.194 49.676 -1.557 1.00 89.50 182 ASP A CA 1
ATOM 1527 C C . ASP A 1 182 ? 3.106 49.780 -0.325 1.00 89.50 182 ASP A C 1
ATOM 1529 O O . ASP A 1 182 ? 2.719 50.351 0.695 1.00 89.50 182 ASP A O 1
ATOM 1533 N N . HIS A 1 183 ? 4.358 49.322 -0.436 1.00 90.50 183 HIS A N 1
ATOM 1534 C CA . HIS A 1 183 ? 5.335 49.442 0.643 1.00 90.50 183 HIS A CA 1
ATOM 1535 C C . HIS A 1 183 ? 5.583 50.905 1.044 1.00 90.50 183 HIS A C 1
ATOM 1537 O O . HIS A 1 183 ? 5.574 51.234 2.232 1.00 90.50 183 HIS A O 1
ATOM 1543 N N . LEU A 1 184 ? 5.771 51.798 0.068 1.00 89.88 184 LEU A N 1
ATOM 1544 C CA . LEU A 1 184 ? 5.995 53.222 0.323 1.00 89.88 184 LEU A CA 1
ATOM 1545 C C . LEU A 1 184 ? 4.756 53.911 0.916 1.00 89.88 184 LEU A C 1
ATOM 1547 O O . LEU A 1 184 ? 4.897 54.694 1.854 1.00 89.88 184 LEU A O 1
ATOM 1551 N N . GLN A 1 185 ? 3.553 53.589 0.432 1.00 86.62 185 GLN A N 1
ATOM 1552 C CA . GLN A 1 185 ? 2.295 54.132 0.960 1.00 86.62 185 GLN A CA 1
ATOM 1553 C C . GLN A 1 185 ? 2.059 53.724 2.420 1.00 86.62 185 GLN A C 1
ATOM 1555 O O . GLN A 1 185 ? 1.724 54.574 3.248 1.00 86.62 185 GLN A O 1
ATOM 1560 N N . LYS A 1 186 ? 2.334 52.460 2.767 1.00 83.19 186 LYS A N 1
ATOM 1561 C CA . LYS A 1 186 ? 2.262 51.970 4.153 1.00 83.19 186 LYS A CA 1
ATOM 1562 C C . LYS A 1 186 ? 3.233 52.693 5.079 1.00 83.19 186 LYS A C 1
ATOM 1564 O O . LYS A 1 186 ? 2.866 53.021 6.204 1.00 83.19 186 LYS A O 1
ATOM 1569 N N . ARG A 1 187 ? 4.454 52.998 4.619 1.00 84.50 187 ARG A N 1
ATOM 1570 C CA . ARG A 1 187 ? 5.418 53.784 5.415 1.00 84.50 187 ARG A CA 1
ATOM 1571 C C . ARG A 1 187 ? 4.961 55.221 5.670 1.00 84.50 187 ARG A C 1
ATOM 1573 O O . ARG A 1 187 ? 5.384 55.804 6.661 1.00 84.50 187 ARG A O 1
ATOM 1580 N N . GLN A 1 188 ? 4.109 55.773 4.810 1.00 84.19 188 GLN A N 1
ATOM 1581 C CA . GLN A 1 188 ? 3.518 57.105 4.967 1.00 84.19 188 GLN A CA 1
ATOM 1582 C C . GLN A 1 188 ? 2.195 57.089 5.758 1.00 84.19 188 GLN A C 1
ATOM 1584 O O . GLN A 1 188 ? 1.551 58.125 5.886 1.00 84.19 188 GLN A O 1
ATOM 1589 N N . GLY A 1 189 ? 1.782 55.932 6.295 1.00 77.69 189 GLY A N 1
ATOM 1590 C CA . GLY A 1 189 ? 0.565 55.798 7.103 1.00 77.69 189 GLY A CA 1
ATOM 1591 C C . GLY A 1 189 ? -0.739 55.816 6.300 1.00 77.69 189 GLY A C 1
ATOM 1592 O O . GLY A 1 189 ? -1.813 55.930 6.885 1.00 77.69 189 GLY A O 1
ATOM 1593 N N . ILE A 1 190 ? -0.670 55.700 4.971 1.00 74.38 190 ILE A N 1
ATOM 1594 C CA . ILE A 1 190 ? -1.852 55.672 4.106 1.00 74.38 190 ILE A CA 1
ATOM 1595 C C . ILE A 1 190 ? -2.386 54.226 4.070 1.00 74.38 190 ILE A C 1
ATOM 1597 O O . ILE A 1 190 ? -1.626 53.322 3.711 1.00 74.38 190 ILE A O 1
ATOM 1601 N N . PRO A 1 191 ? -3.661 53.968 4.424 1.00 68.62 191 PRO A N 1
ATOM 1602 C CA . PRO A 1 191 ? -4.228 52.619 4.385 1.00 68.62 191 PRO A CA 1
ATOM 1603 C C . PRO A 1 191 ? -4.292 52.081 2.948 1.00 68.62 191 PRO A C 1
ATOM 1605 O O . PRO A 1 191 ? -4.682 52.817 2.037 1.00 68.62 191 PRO A O 1
ATOM 1608 N N . SER A 1 192 ? -3.955 50.801 2.737 1.00 69.25 192 SER A N 1
ATOM 1609 C CA . SER A 1 192 ? -4.215 50.124 1.457 1.00 69.25 192 SER A CA 1
ATOM 1610 C C . SER A 1 192 ? -5.731 50.112 1.216 1.00 69.25 192 SER A C 1
ATOM 1612 O O . SER A 1 192 ? -6.476 49.620 2.064 1.00 69.25 192 SER A O 1
ATOM 1614 N N . LYS A 1 193 ? -6.176 50.708 0.104 1.00 62.12 193 LYS A N 1
ATOM 1615 C CA . LYS A 1 193 ? -7.577 50.677 -0.343 1.00 62.12 193 LYS A CA 1
ATOM 1616 C C . LYS A 1 193 ? -7.939 49.328 -0.945 1.00 62.12 193 LYS A C 1
ATOM 1618 O O . LYS A 1 193 ? -7.061 48.753 -1.628 1.00 62.12 193 LYS A O 1
#

Foldseek 3Di:
DVVVVVVVVVVVVVVVVVVVVVVCVCVQAVVVCVVVVVVVVVPVVDCDDDQDPVNVVVCVVCVVCCVVGGPVVVVVVSVVVVVVVVVVVVVVLVVVCVVVVNDDPVVSVVVVVVVVVVVVVVVVVVVVVVCVVPPVPPVCVQVVACPFPQNVVDDPVVSNVCVVVVHHNVRSVVVVVVVVVVVVCVVVVHDDD

Radius of gyration: 34.44 Å; chains: 1; bounding box: 64×81×72 Å

pLDDT: mean 84.23, std 13.61, range [39.34, 97.88]

Sequence (193 aa):
EIELKRAHVDMYVRKLKERQRRKNIARDYNLVPAFLGKDKKDKEKTPKRKITKEEKELRLKLRPLYQFMSCKEFEDFFENMHKERILRAKIRELQRYRRNGITKMEESAEYEAARHKREKRKENKNIASSKRGKEDGKEGEFAAIENLPGFELLSDREKVLCSSLNLSPARYVTVKTIIIKDHLQKRQGIPSK

Organism: NCBI:txid2861861

InterPro domains:
  IPR009057 Homedomain-like superfamily [SSF46689] (130-188)
  IPR036388 Winged helix-like DNA-binding domain superfamily [G3DSA:1.10.10.10] (143-193)
  IPR055141 Transcriptional adapter 2-alpha/beta-like domain [PF22941] (1-37)
  IPR056267 Ada2b, tri-helical domain [PF24533] (152-181)

Secondary structure (DSSP, 8-state):
-HHHHHHHHHHHHHHHHHHHHHHHHHHHTTHHHHHTTHHHHHTTTS------HHHHHHHHHTGGGGGGS-HHHHHHHHHHHHHHHHHHHHHHHHHHHHHTT--SSHHHHHHHHHHHHHHHHHHHHHHHHHHTTSSSTTT-TTHHHHTSTTGGGS-HHHHHHHHHTT--HHHHHHHHHHHHHHHHHHHTTPPP-